Protein AF-A0A811TK74-F1 (afdb_monomer_lite)

Secondary structure (DSSP, 8-state):
-----HHHHHHHHHHHHHHHHHH-SS-SHHHHHHHHHHHHHHHHHHHHHHHH-TTTHHHHHHHHHHHHHHTT-HHHHHHHHHHHHHTT--STHHHHHHHHHHHIIIIII---HHHHHHS-SSSHHHHHHHHHHHHHHHHHHHHHHHHHHHH-TT----HHHHHHHHHHHHHHHHHHHHHHHTTTSS---S--PPP-TTS--HHHHHHHHHHHHHHHHT-

Structure (mmCIF, N/CA/C/O backbone):
data_AF-A0A811TK74-F1
#
_entry.id   AF-A0A811TK74-F1
#
loop_
_atom_site.group_PDB
_atom_site.id
_atom_site.type_symbol
_atom_site.label_atom_id
_atom_site.label_alt_id
_atom_site.label_comp_id
_atom_site.label_asym_id
_atom_site.label_entity_id
_atom_site.label_seq_id
_atom_site.pdbx_PDB_ins_code
_atom_site.Cartn_x
_atom_site.Cartn_y
_atom_site.Cartn_z
_atom_site.occupancy
_atom_site.B_iso_or_equiv
_atom_site.auth_seq_id
_atom_site.auth_comp_id
_atom_site.auth_asym_id
_atom_site.auth_atom_id
_atom_site.pdbx_PDB_model_num
ATOM 1 N N . MET A 1 1 ? -27.395 16.271 17.157 1.00 34.94 1 MET A N 1
ATOM 2 C CA . MET A 1 1 ? -26.954 14.862 17.173 1.00 34.94 1 MET A CA 1
ATOM 3 C C . MET A 1 1 ? -25.447 14.889 17.161 1.00 34.94 1 MET A C 1
ATOM 5 O O . MET A 1 1 ? -24.881 15.380 16.193 1.00 34.94 1 MET A O 1
ATOM 9 N N . ASP A 1 2 ? -24.842 14.518 18.283 1.00 41.75 2 ASP A N 1
ATOM 10 C CA . ASP A 1 2 ? -23.402 14.603 18.497 1.00 41.75 2 ASP A CA 1
ATOM 11 C C . ASP A 1 2 ? -22.678 13.774 17.426 1.00 41.75 2 ASP A C 1
ATOM 13 O O . ASP A 1 2 ? -22.954 12.585 17.247 1.00 41.75 2 ASP A O 1
ATOM 17 N N . VAL A 1 3 ? -21.854 14.429 16.611 1.00 54.16 3 VAL A N 1
ATOM 18 C CA . VAL A 1 3 ? -21.117 13.769 15.532 1.00 54.16 3 VAL A CA 1
ATOM 19 C C . VAL A 1 3 ? -20.033 12.956 16.224 1.00 54.16 3 VAL A C 1
ATOM 21 O O . VAL A 1 3 ? -19.016 13.519 16.611 1.00 54.16 3 VAL A O 1
ATOM 24 N N . GLY A 1 4 ? -20.297 11.662 16.441 1.00 68.56 4 GLY A N 1
ATOM 25 C CA . GLY A 1 4 ? -19.472 10.781 17.271 1.00 68.56 4 GLY A CA 1
ATOM 26 C C . GLY A 1 4 ? -17.974 11.029 17.093 1.00 68.56 4 GLY A C 1
ATOM 27 O O . GLY A 1 4 ? -17.469 11.021 15.967 1.00 68.56 4 GLY A O 1
ATOM 28 N N . ASN A 1 5 ? -17.288 11.292 18.208 1.00 81.50 5 ASN A N 1
ATOM 29 C CA . ASN A 1 5 ? -15.872 11.639 18.231 1.00 81.50 5 ASN A CA 1
ATOM 30 C C . ASN A 1 5 ? -15.055 10.579 17.454 1.00 81.50 5 ASN A C 1
ATOM 32 O O . ASN A 1 5 ? -15.039 9.413 17.864 1.00 81.50 5 ASN A O 1
ATOM 36 N N . PRO A 1 6 ? -14.365 10.950 16.354 1.00 83.94 6 PRO A N 1
ATOM 37 C CA . PRO A 1 6 ? -13.598 10.009 15.537 1.00 83.94 6 PRO A CA 1
ATOM 38 C C . PRO A 1 6 ? -12.549 9.215 16.323 1.00 83.94 6 PRO A C 1
ATOM 40 O O . PRO A 1 6 ? -12.232 8.096 15.935 1.00 83.94 6 PRO A O 1
ATOM 43 N N . LEU A 1 7 ? -12.032 9.773 17.421 1.00 86.19 7 LEU A N 1
ATOM 44 C CA . LEU A 1 7 ? -11.055 9.119 18.288 1.00 86.19 7 LEU A CA 1
ATOM 45 C C . LEU A 1 7 ? -11.682 7.998 19.127 1.00 86.19 7 LEU A C 1
ATOM 47 O O . LEU A 1 7 ? -11.113 6.916 19.221 1.00 86.19 7 LEU A O 1
ATOM 51 N N . LEU A 1 8 ? -12.891 8.214 19.659 1.00 86.31 8 LEU A N 1
ATOM 52 C CA . LEU A 1 8 ? -13.632 7.176 20.387 1.00 86.31 8 LEU A CA 1
ATOM 53 C C . LEU A 1 8 ? -13.972 5.995 19.472 1.00 86.31 8 LEU A C 1
ATOM 55 O O . LEU A 1 8 ? -13.807 4.841 19.853 1.00 86.31 8 LEU A O 1
ATOM 59 N N . LEU A 1 9 ? -14.387 6.278 18.235 1.00 87.19 9 LEU A N 1
ATOM 60 C CA . LEU A 1 9 ? -14.657 5.235 17.241 1.00 87.19 9 LEU A CA 1
ATOM 61 C C . LEU A 1 9 ? -13.387 4.481 16.815 1.00 87.19 9 LEU A C 1
ATOM 63 O O . LEU A 1 9 ? -13.460 3.320 16.416 1.00 87.19 9 LEU A O 1
ATOM 67 N N . LEU A 1 10 ? -12.223 5.129 16.889 1.00 89.12 10 LEU A N 1
ATOM 68 C CA . LEU A 1 10 ? -10.939 4.496 16.604 1.00 89.12 10 LEU A CA 1
ATOM 69 C C . LEU A 1 10 ? -10.533 3.522 17.720 1.00 89.12 10 LEU A C 1
ATOM 71 O O . LEU A 1 10 ? -10.090 2.414 17.421 1.00 89.12 10 LEU A O 1
ATOM 75 N N . TRP A 1 11 ? -10.754 3.899 18.983 1.00 91.62 11 TRP A N 1
ATOM 76 C CA . TRP A 1 11 ? -10.607 2.999 20.131 1.00 91.62 11 TRP A CA 1
ATOM 77 C C . TRP A 1 11 ? -11.579 1.820 20.084 1.00 91.62 11 TRP A C 1
ATOM 79 O O . TRP A 1 11 ? -11.180 0.697 20.374 1.00 91.62 11 TRP A O 1
ATOM 89 N N . ASP A 1 12 ? -12.825 2.039 19.659 1.00 90.88 12 ASP A N 1
ATOM 90 C CA . ASP A 1 12 ? -13.790 0.951 19.464 1.00 90.88 12 ASP A CA 1
ATOM 91 C C . ASP A 1 12 ? -13.320 -0.035 18.377 1.00 90.88 12 ASP A C 1
ATOM 93 O O . ASP A 1 12 ? -13.335 -1.255 18.562 1.00 90.88 12 ASP A O 1
ATOM 97 N N . ALA A 1 13 ? -12.794 0.474 17.257 1.00 90.69 13 ALA A N 1
ATOM 98 C CA . ALA A 1 13 ? -12.175 -0.369 16.234 1.00 90.69 13 ALA A CA 1
ATOM 99 C C . ALA A 1 13 ? -10.960 -1.149 16.779 1.00 90.69 13 ALA A C 1
ATOM 101 O O . ALA A 1 13 ? -10.794 -2.325 16.450 1.00 90.69 13 ALA A O 1
ATOM 102 N N . TYR A 1 14 ? -10.144 -0.528 17.639 1.00 92.50 14 TYR A N 1
ATOM 103 C CA . TYR A 1 14 ? -9.030 -1.196 18.314 1.00 92.50 14 TYR A CA 1
ATOM 104 C C . TYR A 1 14 ? -9.493 -2.302 19.269 1.00 92.50 14 TYR A C 1
ATOM 106 O O . TYR A 1 14 ? -8.956 -3.406 19.226 1.00 92.50 14 TYR A O 1
ATOM 114 N N . ALA A 1 15 ? -10.514 -2.055 20.089 1.00 90.69 15 ALA A N 1
ATOM 115 C CA . ALA A 1 15 ? -11.030 -3.047 21.030 1.00 90.69 15 ALA A CA 1
ATOM 116 C C . ALA A 1 15 ? -11.570 -4.286 20.296 1.00 90.69 15 ALA A C 1
ATOM 118 O O . ALA A 1 15 ? -11.280 -5.425 20.676 1.00 90.69 15 ALA A O 1
ATOM 119 N N . ASN A 1 16 ? -12.287 -4.067 19.189 1.00 89.38 16 ASN A N 1
ATOM 120 C CA . ASN A 1 16 ? -12.750 -5.139 18.310 1.00 89.38 16 ASN A CA 1
ATOM 121 C C . ASN A 1 16 ? -11.578 -5.904 17.681 1.00 89.38 16 ASN A C 1
ATOM 123 O O . ASN A 1 16 ? -11.609 -7.135 17.615 1.00 89.38 16 ASN A O 1
ATOM 127 N N . TYR A 1 17 ? -10.517 -5.203 17.277 1.00 90.00 17 TYR A N 1
ATOM 128 C CA . TYR A 1 17 ? -9.306 -5.841 16.773 1.00 90.00 17 TYR A CA 1
ATOM 129 C C . TYR A 1 17 ? -8.614 -6.715 17.822 1.00 90.00 17 TYR A C 1
ATOM 131 O O . TYR A 1 17 ? -8.318 -7.879 17.551 1.00 90.00 17 TYR A O 1
ATOM 139 N N . LEU A 1 18 ? -8.423 -6.187 19.030 1.00 89.31 18 LEU A N 1
ATOM 140 C CA . LEU A 1 18 ? -7.832 -6.910 20.148 1.00 89.31 18 LEU A CA 1
ATOM 141 C C . LEU A 1 18 ? -8.636 -8.182 20.446 1.00 89.31 18 LEU A C 1
ATOM 143 O O . LEU A 1 18 ? -8.089 -9.283 20.456 1.00 89.31 18 LEU A O 1
ATOM 147 N N . LYS A 1 19 ? -9.961 -8.055 20.582 1.00 88.56 19 LYS A N 1
ATOM 148 C CA . LYS A 1 19 ? -10.861 -9.200 20.764 1.00 88.56 19 LYS A CA 1
ATOM 149 C C . LYS A 1 19 ? -10.686 -10.235 19.652 1.00 88.56 19 LYS A C 1
ATOM 151 O O . LYS A 1 19 ? -10.615 -11.426 19.945 1.00 88.56 19 LYS A O 1
ATOM 156 N N . THR A 1 20 ? -10.601 -9.799 18.398 1.00 86.56 20 THR A N 1
ATOM 157 C CA . THR A 1 20 ? -10.448 -10.679 17.229 1.00 86.56 20 THR A CA 1
ATOM 158 C C . THR A 1 20 ? -9.138 -11.467 17.276 1.00 86.56 20 THR A C 1
ATOM 160 O O . THR A 1 20 ? -9.157 -12.681 17.095 1.00 86.56 20 THR A O 1
ATOM 163 N N . GLU A 1 21 ? -8.011 -10.814 17.572 1.00 83.94 21 GLU A N 1
ATOM 164 C CA . GLU A 1 21 ? -6.695 -11.471 17.633 1.00 83.94 21 GLU A CA 1
ATOM 165 C C . GLU A 1 21 ? -6.578 -12.460 18.808 1.00 83.94 21 GLU A C 1
ATOM 167 O O . GLU A 1 21 ? -5.956 -13.508 18.656 1.00 83.94 21 GLU A O 1
ATOM 172 N N . PHE A 1 22 ? -7.208 -12.184 19.957 1.00 80.19 22 PHE A N 1
ATOM 173 C CA . PHE A 1 22 ? -7.147 -13.072 21.130 1.00 80.19 22 PHE A CA 1
ATOM 174 C C . PHE A 1 22 ? -8.187 -14.204 21.125 1.00 80.19 22 PHE A C 1
ATOM 176 O O . PHE A 1 22 ? -7.935 -15.266 21.690 1.00 80.19 22 PHE A O 1
ATOM 183 N N . SER A 1 23 ? -9.361 -14.001 20.516 1.00 70.25 23 SER A N 1
ATOM 184 C CA . SER A 1 23 ? -10.456 -14.989 20.546 1.00 70.25 23 SER A CA 1
ATOM 185 C C . SER A 1 23 ? -10.406 -16.017 19.416 1.00 70.25 23 SER A C 1
ATOM 187 O O . SER A 1 23 ? -10.993 -17.093 19.537 1.00 70.25 23 SER A O 1
ATOM 189 N N . LEU A 1 24 ? -9.714 -15.716 18.315 1.00 63.44 24 LEU A N 1
ATOM 190 C CA . LEU A 1 24 ? -9.705 -16.550 17.117 1.00 63.44 24 LEU A CA 1
ATOM 191 C C . LEU A 1 24 ? -8.301 -17.094 16.872 1.00 63.44 24 LEU A C 1
ATOM 193 O O . LEU A 1 24 ? -7.568 -16.641 16.000 1.00 63.44 24 LEU A O 1
ATOM 197 N N . GLY A 1 25 ? -7.950 -18.139 17.624 1.00 55.91 25 GLY A N 1
ATOM 198 C CA . GLY A 1 25 ? -6.702 -18.888 17.437 1.00 55.91 25 GLY A CA 1
ATOM 199 C C . GLY A 1 25 ? -6.568 -19.574 16.066 1.00 55.91 25 GLY A C 1
ATOM 200 O O . GLY A 1 25 ? -5.496 -20.078 15.743 1.00 55.91 25 GLY A O 1
ATOM 201 N N . SER A 1 26 ? -7.620 -19.577 15.233 1.00 56.22 26 SER A N 1
ATOM 202 C CA . SER A 1 26 ? -7.561 -20.059 13.849 1.00 56.22 26 SER A CA 1
ATOM 203 C C . SER A 1 26 ? -7.974 -18.960 12.867 1.00 56.22 26 SER A C 1
ATOM 205 O O . SER A 1 26 ? -9.039 -18.353 12.992 1.00 56.22 26 SER A O 1
ATOM 207 N N . LYS A 1 27 ? -7.125 -18.716 11.860 1.00 66.75 27 LYS A N 1
ATOM 208 C CA . LYS A 1 27 ? -7.338 -17.769 10.749 1.00 66.75 27 LYS A CA 1
ATOM 209 C C . LYS A 1 27 ? -8.385 -18.292 9.743 1.00 66.75 27 LYS A C 1
ATOM 211 O O . LYS A 1 27 ? -8.113 -18.352 8.546 1.00 66.75 27 LYS A O 1
ATOM 216 N N . GLY A 1 28 ? -9.538 -18.738 10.241 1.00 74.00 28 GLY A N 1
ATOM 217 C CA . GLY A 1 28 ? -10.660 -19.254 9.452 1.00 74.00 28 GLY A CA 1
ATOM 218 C C . GLY A 1 28 ? -11.630 -18.161 8.990 1.00 74.00 28 GLY A C 1
ATOM 219 O O . GLY A 1 28 ? -11.354 -16.969 9.126 1.00 74.00 28 GLY A O 1
ATOM 220 N N . GLU A 1 29 ? -12.791 -18.565 8.473 1.00 80.25 29 GLU A N 1
ATOM 221 C CA . GLU A 1 29 ? -13.828 -17.656 7.945 1.00 80.25 29 GLU A CA 1
ATOM 222 C C . GLU A 1 29 ? -14.304 -16.631 8.981 1.00 80.25 29 GLU A C 1
ATOM 224 O O . GLU A 1 29 ? -14.364 -15.439 8.690 1.00 80.25 29 GLU A O 1
ATOM 229 N N . LYS A 1 30 ? -14.502 -17.061 10.231 1.00 81.75 30 LYS A N 1
ATOM 230 C CA . LYS A 1 30 ? -14.917 -16.183 11.335 1.00 81.75 30 LYS A CA 1
ATOM 231 C C . LYS A 1 30 ? -13.928 -15.039 11.608 1.00 81.75 30 LYS A C 1
ATOM 233 O O . LYS A 1 30 ? -14.340 -13.936 11.943 1.00 81.75 30 LYS A O 1
ATOM 238 N N . TYR A 1 31 ? -12.625 -15.265 11.419 1.00 83.50 31 TYR A N 1
ATOM 239 C CA . TYR A 1 31 ? -11.619 -14.198 11.525 1.00 83.50 31 TYR A CA 1
ATOM 240 C C . TYR A 1 31 ? -11.753 -13.182 10.389 1.00 83.50 31 TYR A C 1
ATOM 242 O O . TYR A 1 31 ? -11.607 -11.983 10.612 1.00 83.50 31 TYR A O 1
ATOM 250 N N . GLN A 1 32 ? -12.064 -13.641 9.176 1.00 84.50 32 GLN A N 1
ATOM 251 C CA . GLN A 1 32 ? -12.270 -12.745 8.038 1.00 84.50 32 GLN A CA 1
ATOM 252 C C . GLN A 1 32 ? -13.522 -11.880 8.216 1.00 84.50 32 GLN A C 1
ATOM 254 O O . GLN A 1 32 ? -13.477 -10.688 7.922 1.00 84.50 32 GLN A O 1
ATOM 259 N N . GLU A 1 33 ? -14.611 -12.437 8.748 1.00 87.81 33 GLU A N 1
ATOM 260 C CA . GLU A 1 33 ? -15.831 -11.677 9.051 1.00 87.81 33 GLU A CA 1
ATOM 261 C C . GLU A 1 33 ? -15.578 -10.545 10.056 1.00 87.81 33 GLU A C 1
ATOM 263 O O . GLU A 1 33 ? -16.000 -9.406 9.832 1.00 87.81 33 GLU A O 1
ATOM 268 N N . GLU A 1 34 ? -14.831 -10.831 11.123 1.00 89.00 34 GLU A N 1
ATOM 269 C CA . GLU A 1 34 ? -14.462 -9.834 12.132 1.00 89.00 34 GLU A CA 1
ATOM 270 C C . GLU A 1 34 ? -13.514 -8.766 11.558 1.00 89.00 34 GLU A C 1
ATOM 272 O O . GLU A 1 34 ? -13.723 -7.569 11.769 1.00 89.00 34 GLU A O 1
ATOM 277 N N . VAL A 1 35 ? -12.530 -9.155 10.735 1.00 89.00 35 VAL A N 1
ATOM 278 C CA . VAL A 1 35 ? -11.672 -8.201 10.005 1.00 89.00 35 VAL A CA 1
ATOM 279 C C . VAL A 1 35 ? -12.507 -7.273 9.118 1.00 89.00 35 VAL A C 1
ATOM 281 O O . VAL A 1 35 ? -12.288 -6.061 9.120 1.00 89.00 35 VAL A O 1
ATOM 284 N N . ILE A 1 36 ? -13.497 -7.802 8.396 1.00 91.56 36 ILE A N 1
ATOM 285 C CA . ILE A 1 36 ? -14.403 -6.996 7.567 1.00 91.56 36 ILE A CA 1
ATOM 286 C C . ILE A 1 36 ? -15.241 -6.045 8.437 1.00 91.56 36 ILE A C 1
ATOM 288 O O . ILE A 1 36 ? -15.468 -4.895 8.050 1.00 91.56 36 ILE A O 1
ATOM 292 N N . SER A 1 37 ? -15.687 -6.486 9.615 1.00 92.25 37 SER A N 1
ATOM 293 C CA . SER A 1 37 ? -16.389 -5.630 10.579 1.00 92.25 37 SER A CA 1
ATOM 294 C C . SER A 1 37 ? -15.523 -4.440 11.012 1.00 92.25 37 SER A C 1
ATOM 296 O O . SER A 1 37 ? -15.960 -3.288 10.924 1.00 92.25 37 SER A O 1
ATOM 298 N N . ILE A 1 38 ? -14.258 -4.696 11.363 1.00 92.75 38 ILE A N 1
ATOM 299 C CA . ILE A 1 38 ? -13.285 -3.658 11.734 1.00 92.75 38 ILE A CA 1
ATOM 300 C C . ILE A 1 38 ? -13.050 -2.684 10.573 1.00 92.75 38 ILE A C 1
ATOM 302 O O . ILE A 1 38 ? -13.072 -1.468 10.782 1.00 92.75 38 ILE A O 1
ATOM 306 N N . ILE A 1 39 ? -12.897 -3.188 9.340 1.00 94.69 39 ILE A N 1
ATOM 307 C CA . ILE A 1 39 ? -12.769 -2.355 8.133 1.00 94.69 39 ILE A CA 1
ATOM 308 C C . ILE A 1 39 ? -13.962 -1.401 8.019 1.00 94.69 39 ILE A C 1
ATOM 310 O O . ILE A 1 39 ? -13.764 -0.192 7.905 1.00 94.69 39 ILE A O 1
ATOM 314 N N . ARG A 1 40 ? -15.199 -1.906 8.120 1.00 93.81 40 ARG A N 1
ATOM 315 C CA . ARG A 1 40 ? -16.410 -1.069 8.029 1.00 93.81 40 ARG A CA 1
ATOM 316 C C . ARG A 1 40 ? -16.446 0.016 9.104 1.00 93.81 40 ARG A C 1
ATOM 318 O O . ARG A 1 40 ? -16.873 1.137 8.818 1.00 93.81 40 ARG A O 1
ATOM 325 N N . SER A 1 41 ? -16.014 -0.291 10.326 1.00 92.94 41 SER A N 1
ATOM 326 C CA . SER A 1 41 ? -15.908 0.702 11.400 1.00 92.94 41 SER A CA 1
ATOM 327 C C . SER A 1 41 ? -14.877 1.777 11.062 1.00 92.94 41 SER A C 1
ATOM 329 O O . SER A 1 41 ? -15.209 2.962 11.086 1.00 92.94 41 SER A O 1
ATOM 331 N N . LEU A 1 42 ? -13.673 1.394 10.629 1.00 94.00 42 LEU A N 1
ATOM 332 C CA . LEU A 1 42 ? -12.631 2.340 10.217 1.00 94.00 42 LEU A CA 1
ATOM 333 C C . LEU A 1 42 ? -13.047 3.205 9.014 1.00 94.00 42 LEU A C 1
ATOM 335 O O . LEU A 1 42 ? -12.732 4.392 8.971 1.00 94.00 42 LEU A O 1
ATOM 339 N N . GLU A 1 43 ? -13.812 2.671 8.060 1.00 94.19 43 GLU A N 1
ATOM 340 C CA . GLU A 1 43 ? -14.348 3.457 6.942 1.00 94.19 43 GLU A CA 1
ATOM 341 C C . GLU A 1 43 ? -15.344 4.533 7.385 1.00 94.19 43 GLU A C 1
ATOM 343 O O . GLU A 1 43 ? -15.383 5.627 6.808 1.00 94.19 43 GLU A O 1
ATOM 348 N N . LYS A 1 44 ? -16.148 4.252 8.419 1.00 91.12 44 LYS A N 1
ATOM 349 C CA . LYS A 1 44 ? -17.001 5.272 9.044 1.00 91.12 44 LYS A CA 1
ATOM 350 C C . LYS A 1 44 ? -16.138 6.370 9.669 1.00 91.12 44 LYS A C 1
ATOM 352 O O . LYS A 1 44 ? -16.439 7.548 9.470 1.00 91.12 44 LYS A O 1
ATOM 357 N N . VAL A 1 45 ? -15.038 6.006 10.337 1.00 90.81 45 VAL A N 1
ATOM 358 C CA . VAL A 1 45 ? -14.087 6.981 10.897 1.00 90.81 45 VAL A CA 1
ATOM 359 C C . VAL A 1 45 ? -13.426 7.817 9.795 1.00 90.81 45 VAL A C 1
ATOM 361 O O . VAL A 1 45 ? -13.364 9.037 9.937 1.00 90.81 45 VAL A O 1
ATOM 364 N N . ASP A 1 46 ? -13.013 7.233 8.659 1.00 91.88 46 ASP A N 1
ATOM 365 C CA . ASP A 1 46 ? -12.452 8.003 7.529 1.00 91.88 46 ASP A CA 1
ATOM 366 C C . ASP A 1 46 ? -13.467 9.038 7.024 1.00 91.88 46 ASP A C 1
ATOM 368 O O . ASP A 1 46 ? -13.136 10.219 6.891 1.00 91.88 46 ASP A O 1
ATOM 372 N N . LYS A 1 47 ? -14.730 8.635 6.827 1.00 90.19 47 LYS A N 1
ATOM 373 C CA . LYS A 1 47 ? -15.811 9.540 6.398 1.00 90.19 47 LYS A CA 1
ATOM 374 C C . LYS A 1 47 ? -16.017 10.712 7.362 1.00 90.19 47 LYS A C 1
ATOM 376 O O . LYS A 1 47 ? -16.214 11.838 6.904 1.00 90.19 47 LYS A O 1
ATOM 381 N N . LEU A 1 48 ? -15.953 10.473 8.672 1.00 87.12 48 LEU A N 1
ATOM 382 C CA . LEU A 1 48 ? -16.064 11.529 9.685 1.00 87.12 48 LEU A CA 1
ATOM 383 C C . LEU A 1 48 ? -14.814 12.417 9.722 1.00 87.12 48 LEU A C 1
ATOM 385 O O . LEU A 1 48 ? -14.917 13.646 9.747 1.00 87.12 48 LEU A O 1
ATOM 389 N N . SER A 1 49 ? -13.629 11.813 9.640 1.00 84.56 49 SER A N 1
ATOM 390 C CA . SER A 1 49 ? -12.347 12.523 9.655 1.00 84.56 49 SER A CA 1
ATOM 391 C C . SER A 1 49 ? -12.180 13.463 8.454 1.00 84.56 49 SER A C 1
ATOM 393 O O . SER A 1 49 ? -11.628 14.554 8.608 1.00 84.56 49 SER A O 1
ATOM 395 N N . LYS A 1 50 ? -12.741 13.111 7.284 1.00 83.19 50 LYS A N 1
ATOM 396 C CA . LYS A 1 50 ? -12.815 13.990 6.102 1.00 83.19 50 LYS A CA 1
ATOM 397 C C . LYS A 1 50 ? -13.548 15.299 6.386 1.00 83.19 50 LYS A C 1
ATOM 399 O O . LYS A 1 50 ? -13.181 16.321 5.813 1.00 83.19 50 LYS A O 1
ATOM 404 N N . LYS A 1 51 ? -14.565 15.270 7.252 1.00 76.44 51 LYS A N 1
ATOM 405 C CA . LYS A 1 51 ? -15.380 16.443 7.587 1.00 76.44 51 LYS A CA 1
ATOM 406 C C . LYS A 1 51 ? -14.789 17.263 8.736 1.00 76.44 51 LYS A C 1
ATOM 408 O O . LYS A 1 51 ? -14.810 18.487 8.659 1.00 76.44 51 LYS A O 1
ATOM 413 N N . HIS A 1 52 ? -14.250 16.611 9.772 1.00 63.41 52 HIS A N 1
ATOM 414 C CA . HIS A 1 52 ? -13.964 17.285 11.050 1.00 63.41 52 HIS A CA 1
ATOM 415 C C . HIS A 1 52 ? -12.595 16.964 11.687 1.00 63.41 52 HIS A C 1
ATOM 417 O O . HIS A 1 52 ? -12.263 17.545 12.713 1.00 63.41 52 HIS A O 1
ATOM 423 N N . GLY A 1 53 ? -11.763 16.087 11.103 1.00 64.44 53 GLY A N 1
ATOM 424 C CA . GLY A 1 53 ? -10.577 15.535 11.782 1.00 64.44 53 GLY A CA 1
ATOM 425 C C . GLY A 1 53 ? -9.358 15.326 10.881 1.00 64.44 53 GLY A C 1
ATOM 426 O O . GLY A 1 53 ? -8.899 14.195 10.719 1.00 64.44 53 GLY A O 1
ATOM 427 N N . LYS A 1 54 ? -8.798 16.411 10.320 1.00 68.50 54 LYS A N 1
ATOM 428 C CA . LYS A 1 54 ? -7.646 16.349 9.389 1.00 68.50 54 LYS A CA 1
ATOM 429 C C . LYS A 1 54 ? -6.412 15.628 9.962 1.00 68.50 54 LYS A C 1
ATOM 431 O O . LYS A 1 54 ? -5.664 15.047 9.184 1.00 68.50 54 LYS A O 1
ATOM 436 N N . GLY A 1 55 ? -6.205 15.654 11.283 1.00 80.25 55 GLY A N 1
ATOM 437 C CA . GLY A 1 55 ? -5.058 15.018 11.948 1.00 80.25 55 GLY A CA 1
ATOM 438 C C . GLY A 1 55 ? -5.194 13.507 12.161 1.00 80.25 55 GLY A C 1
ATOM 439 O O . GLY A 1 55 ? -4.194 12.801 12.109 1.00 80.25 55 GLY A O 1
ATOM 440 N N . ILE A 1 56 ? -6.420 13.005 12.339 1.00 86.50 56 ILE A N 1
ATOM 441 C CA . ILE A 1 56 ? -6.711 11.580 12.598 1.00 86.50 56 ILE A CA 1
ATOM 442 C C . ILE A 1 56 ? -6.705 10.770 11.298 1.00 86.50 56 ILE A C 1
ATOM 444 O O . ILE A 1 56 ? -6.316 9.604 11.267 1.00 86.50 56 ILE A O 1
ATOM 448 N N . ARG A 1 57 ? -7.112 11.400 10.193 1.00 90.19 57 ARG A N 1
ATOM 449 C CA . ARG A 1 57 ? -7.301 10.736 8.902 1.00 90.19 57 ARG A CA 1
ATOM 450 C C . ARG A 1 57 ? -6.096 9.913 8.400 1.00 90.19 57 ARG A C 1
ATOM 452 O O . ARG A 1 57 ? -6.333 8.804 7.927 1.00 90.19 57 ARG A O 1
ATOM 459 N N . PRO A 1 58 ? -4.834 10.378 8.491 1.00 91.31 58 PRO A N 1
ATOM 460 C CA . PRO A 1 58 ? -3.677 9.582 8.077 1.00 91.31 58 PRO A CA 1
ATOM 461 C C . PRO A 1 58 ? -3.576 8.237 8.811 1.00 91.31 58 PRO A C 1
ATOM 463 O O . PRO A 1 58 ? -3.346 7.215 8.174 1.00 91.31 58 PRO A O 1
ATOM 466 N N . TYR A 1 59 ? -3.848 8.208 10.118 1.00 90.81 59 TYR A N 1
ATOM 467 C CA . TYR A 1 59 ? -3.847 6.977 10.917 1.00 90.81 59 TYR A CA 1
ATOM 468 C C . TYR A 1 59 ? -4.940 6.015 10.496 1.00 90.81 59 TYR A C 1
ATOM 470 O O . TYR A 1 59 ? -4.686 4.832 10.296 1.00 90.81 59 TYR A O 1
ATOM 478 N N . VAL A 1 60 ? -6.149 6.535 10.291 1.00 92.69 60 VAL A N 1
ATOM 479 C CA . VAL A 1 60 ? -7.278 5.724 9.831 1.00 92.69 60 VAL A CA 1
ATOM 480 C C . VAL A 1 60 ? -6.970 5.097 8.472 1.00 92.69 60 VAL A C 1
ATOM 482 O O . VAL A 1 60 ? -7.223 3.913 8.273 1.00 92.69 60 VAL A O 1
ATOM 485 N N . LEU A 1 61 ? -6.387 5.864 7.545 1.00 94.12 61 LEU A N 1
ATOM 486 C CA . LEU A 1 61 ? -5.990 5.361 6.228 1.00 94.12 61 LEU A CA 1
ATOM 487 C C . LEU A 1 61 ? -4.872 4.319 6.313 1.00 94.12 61 LEU A C 1
ATOM 489 O O . LEU A 1 61 ? -4.926 3.323 5.592 1.00 94.12 61 LEU A O 1
ATOM 493 N N . TYR A 1 62 ? -3.892 4.515 7.197 1.00 93.31 62 TYR A N 1
ATOM 494 C CA . TYR A 1 62 ? -2.853 3.523 7.455 1.00 93.31 62 TYR A CA 1
ATOM 495 C C . TYR A 1 62 ? -3.452 2.210 7.974 1.00 93.31 62 TYR A C 1
ATOM 497 O O . TYR A 1 62 ? -3.222 1.158 7.376 1.00 93.31 62 TYR A O 1
ATOM 505 N N . PHE A 1 63 ? -4.290 2.269 9.014 1.00 93.00 63 PHE A N 1
ATOM 506 C CA . PHE A 1 63 ? -4.937 1.081 9.573 1.00 93.00 63 PHE A CA 1
ATOM 507 C C . PHE A 1 63 ? -5.850 0.391 8.557 1.00 93.00 63 PHE A C 1
ATOM 509 O O . PHE A 1 63 ? -5.773 -0.827 8.413 1.00 93.00 63 PHE A O 1
ATOM 516 N N . LEU A 1 64 ? -6.645 1.146 7.787 1.00 95.06 64 LEU A N 1
ATOM 517 C CA . LEU A 1 64 ? -7.424 0.598 6.671 1.00 95.06 64 LEU A CA 1
ATOM 518 C C . LEU A 1 64 ? -6.525 -0.134 5.672 1.00 95.06 64 LEU A C 1
ATOM 520 O O . LEU A 1 64 ? -6.840 -1.253 5.284 1.00 95.06 64 LEU A O 1
ATOM 524 N N . GLY A 1 65 ? -5.392 0.461 5.292 1.00 93.75 65 GLY A N 1
ATOM 525 C CA . GLY A 1 65 ? -4.404 -0.173 4.422 1.00 93.75 65 GLY A CA 1
ATOM 526 C C . GLY A 1 65 ? -3.922 -1.524 4.958 1.00 93.75 65 GLY A C 1
ATOM 527 O O . GLY A 1 65 ? -3.880 -2.511 4.222 1.00 93.75 65 GLY A O 1
ATOM 528 N N . CYS A 1 66 ? -3.625 -1.595 6.256 1.00 92.00 66 CYS A N 1
ATOM 529 C CA . CYS A 1 66 ? -3.212 -2.829 6.919 1.00 92.00 66 CYS A CA 1
ATOM 530 C C . CYS A 1 66 ? -4.324 -3.885 6.987 1.00 92.00 66 CYS A C 1
ATOM 532 O O . CYS A 1 66 ? -4.060 -5.060 6.728 1.00 92.00 66 CYS A O 1
ATOM 534 N N . PHE A 1 67 ? -5.558 -3.503 7.326 1.00 92.12 67 PHE A N 1
ATOM 535 C CA . PHE A 1 67 ? -6.673 -4.451 7.402 1.00 92.12 67 PHE A CA 1
ATOM 536 C C . PHE A 1 67 ? -7.111 -4.942 6.024 1.00 92.12 67 PHE A C 1
ATOM 538 O O . PHE A 1 67 ? -7.338 -6.140 5.862 1.00 92.12 67 PHE A O 1
ATOM 545 N N . TYR A 1 68 ? -7.132 -4.073 5.012 1.00 93.62 68 TYR A N 1
ATOM 546 C CA . TYR A 1 68 ? -7.369 -4.496 3.635 1.00 93.62 68 TYR A CA 1
ATOM 547 C C . TYR A 1 68 ? -6.312 -5.505 3.176 1.00 93.62 68 TYR A C 1
ATOM 549 O O . TYR A 1 68 ? -6.656 -6.552 2.628 1.00 93.62 68 TYR A O 1
ATOM 557 N N . PHE A 1 69 ? -5.042 -5.273 3.524 1.00 89.56 69 PHE A N 1
ATOM 558 C CA . PHE A 1 69 ? -3.971 -6.231 3.269 1.00 89.56 69 PHE A CA 1
ATOM 559 C C . PHE A 1 69 ? -4.199 -7.570 3.994 1.00 89.56 69 PHE A C 1
ATOM 561 O O . PHE A 1 69 ? -4.077 -8.625 3.370 1.00 89.56 69 PHE A O 1
ATOM 568 N N . LYS A 1 70 ? -4.595 -7.547 5.278 1.00 86.56 70 LYS A N 1
ATOM 569 C CA . LYS A 1 70 ? -4.960 -8.758 6.045 1.00 86.56 70 LYS A CA 1
ATOM 570 C C . LYS A 1 70 ? -6.142 -9.515 5.418 1.00 86.56 70 LYS A C 1
ATOM 572 O O . LYS A 1 70 ? -6.118 -10.743 5.395 1.00 86.56 70 LYS A O 1
ATOM 577 N N . SER A 1 71 ? -7.126 -8.798 4.871 1.00 88.62 71 SER A N 1
ATOM 578 C CA . SER A 1 71 ? -8.294 -9.364 4.173 1.00 88.62 71 SER A CA 1
ATOM 579 C C . SER A 1 71 ? -8.010 -9.820 2.733 1.00 88.62 71 SER A C 1
ATOM 581 O O . SER A 1 71 ? -8.908 -10.301 2.050 1.00 88.62 71 SER A O 1
ATOM 583 N N . LYS A 1 72 ? -6.760 -9.684 2.262 1.00 87.06 72 LYS A N 1
ATOM 584 C CA . LYS A 1 72 ? -6.312 -9.972 0.887 1.00 87.06 72 LYS A CA 1
ATOM 585 C C . LYS A 1 72 ? -6.919 -9.073 -0.200 1.00 87.06 72 LYS A C 1
ATOM 587 O O . LYS A 1 72 ? -6.703 -9.338 -1.382 1.00 87.06 72 LYS A O 1
ATOM 592 N N . ASP A 1 73 ? -7.579 -7.974 0.157 1.00 90.56 73 ASP A N 1
ATOM 593 C CA . ASP A 1 73 ? -7.928 -6.922 -0.800 1.00 90.56 73 ASP A CA 1
ATOM 594 C C . ASP A 1 73 ? -6.709 -6.022 -1.058 1.00 90.56 73 ASP A C 1
ATOM 596 O O . ASP A 1 73 ? -6.510 -4.952 -0.474 1.00 90.56 73 ASP A O 1
ATOM 600 N N . ILE A 1 74 ? -5.830 -6.514 -1.931 1.00 89.56 74 ILE A N 1
ATOM 601 C CA . ILE A 1 74 ? -4.531 -5.896 -2.209 1.00 89.56 74 ILE A CA 1
ATOM 602 C C . ILE A 1 74 ? -4.679 -4.515 -2.866 1.00 89.56 74 ILE A C 1
ATOM 604 O O . ILE A 1 74 ? -3.852 -3.627 -2.634 1.00 89.56 74 ILE A O 1
ATOM 608 N N . PHE A 1 75 ? -5.717 -4.306 -3.679 1.00 89.69 75 PHE A N 1
ATOM 609 C CA . PHE A 1 75 ? -5.913 -3.042 -4.388 1.00 89.69 75 PHE A CA 1
ATOM 610 C C . PHE A 1 75 ? -6.461 -1.956 -3.465 1.00 89.69 75 PHE A C 1
ATOM 612 O O . PHE A 1 75 ? -5.919 -0.848 -3.479 1.00 89.69 75 PHE A O 1
ATOM 619 N N . ALA A 1 76 ? -7.441 -2.280 -2.614 1.00 93.62 76 ALA A N 1
ATOM 620 C CA . ALA A 1 76 ? -7.916 -1.349 -1.596 1.00 93.62 76 ALA A CA 1
ATOM 621 C C . ALA A 1 76 ? -6.795 -0.997 -0.607 1.00 93.62 76 ALA A C 1
ATOM 623 O O . ALA A 1 76 ? -6.588 0.177 -0.296 1.00 93.62 76 ALA A O 1
ATOM 624 N N . ALA A 1 77 ? -5.996 -1.987 -0.188 1.00 93.38 77 ALA A N 1
ATOM 625 C CA . ALA A 1 77 ? -4.839 -1.758 0.676 1.00 93.38 77 ALA A CA 1
ATOM 626 C C . ALA A 1 77 ? -3.867 -0.744 0.062 1.00 93.38 77 ALA A C 1
ATOM 628 O O . ALA A 1 77 ? -3.490 0.243 0.696 1.00 93.38 77 ALA A O 1
ATOM 629 N N . LYS A 1 78 ? -3.504 -0.960 -1.207 1.00 92.31 78 LYS A N 1
ATOM 630 C CA . LYS A 1 78 ? -2.630 -0.065 -1.962 1.00 92.31 78 LYS A CA 1
ATOM 631 C C . LYS A 1 78 ? -3.196 1.358 -2.019 1.00 92.31 78 LYS A C 1
ATOM 633 O O . LYS A 1 78 ? -2.466 2.307 -1.741 1.00 92.31 78 LYS A O 1
ATOM 638 N N . GLU A 1 79 ? -4.472 1.508 -2.368 1.00 93.81 79 GLU A N 1
ATOM 639 C CA . GLU A 1 79 ? -5.125 2.814 -2.501 1.00 93.81 79 GLU A CA 1
ATOM 640 C C . GLU A 1 79 ? -5.104 3.600 -1.181 1.00 93.81 79 GLU A C 1
ATOM 642 O O . GLU A 1 79 ? -4.712 4.770 -1.158 1.00 93.81 79 GLU A O 1
ATOM 647 N N . LYS A 1 80 ? -5.467 2.956 -0.063 1.00 94.69 80 LYS A N 1
ATOM 648 C CA . LYS A 1 80 ? -5.499 3.612 1.254 1.00 94.69 80 LYS A CA 1
ATOM 649 C C . LYS A 1 80 ? -4.106 4.024 1.729 1.00 94.69 80 LYS A C 1
ATOM 651 O O . LYS A 1 80 ? -3.951 5.122 2.264 1.00 94.69 80 LYS A O 1
ATOM 656 N N . LEU A 1 81 ? -3.085 3.202 1.479 1.00 93.19 81 LEU A N 1
ATOM 657 C CA . LEU A 1 81 ? -1.698 3.528 1.826 1.00 93.19 81 LEU A CA 1
ATOM 658 C C . LEU A 1 81 ? -1.127 4.654 0.953 1.00 93.19 81 LEU A C 1
ATOM 660 O O . LEU A 1 81 ? -0.461 5.548 1.477 1.00 93.19 81 LEU A O 1
ATOM 664 N N . GLU A 1 82 ? -1.416 4.661 -0.354 1.00 91.62 82 GLU A N 1
ATOM 665 C CA . GLU A 1 82 ? -1.060 5.779 -1.241 1.00 91.62 82 GLU A CA 1
ATOM 666 C C . GLU A 1 82 ? -1.689 7.088 -0.747 1.00 91.62 82 GLU A C 1
ATOM 668 O O . GLU A 1 82 ? -1.022 8.127 -0.694 1.00 91.62 82 GLU A O 1
ATOM 673 N N . GLU A 1 83 ? -2.961 7.041 -0.342 1.00 91.75 83 GLU A N 1
ATOM 674 C CA . GLU A 1 83 ? -3.641 8.213 0.192 1.00 91.75 83 GLU A CA 1
ATOM 675 C C . GLU A 1 83 ? -3.051 8.673 1.533 1.00 91.75 83 GLU A C 1
ATOM 677 O O . GLU A 1 83 ? -2.840 9.874 1.710 1.00 91.75 83 GLU A O 1
ATOM 682 N N . CYS A 1 84 ? -2.722 7.745 2.437 1.00 91.38 84 CYS A N 1
ATOM 683 C CA . CYS A 1 84 ? -2.051 8.038 3.705 1.00 91.38 84 CYS A CA 1
ATOM 684 C C . CYS A 1 84 ? -0.742 8.813 3.485 1.00 91.38 84 CYS A C 1
ATOM 686 O O . CYS A 1 84 ? -0.552 9.892 4.045 1.00 91.38 84 CYS A O 1
ATOM 688 N N . ILE A 1 85 ? 0.139 8.307 2.616 1.00 89.75 85 ILE A N 1
ATOM 689 C CA . ILE A 1 85 ? 1.443 8.928 2.329 1.00 89.75 85 ILE A CA 1
ATOM 690 C C . ILE A 1 85 ? 1.264 10.308 1.684 1.00 89.75 85 ILE A C 1
ATOM 692 O O . ILE A 1 85 ? 2.014 11.244 1.971 1.00 89.75 85 ILE A O 1
ATOM 696 N N . ARG A 1 86 ? 0.240 10.478 0.838 1.00 88.38 86 ARG A N 1
ATOM 697 C CA . ARG A 1 86 ? -0.066 11.770 0.206 1.00 88.38 86 ARG A CA 1
ATOM 698 C C . ARG A 1 86 ? -0.439 12.849 1.224 1.00 88.38 86 ARG A C 1
ATOM 700 O O . ARG A 1 86 ? -0.173 14.021 0.962 1.00 88.38 86 ARG A O 1
ATOM 707 N N . LEU A 1 87 ? -1.028 12.479 2.363 1.00 87.00 87 LEU A N 1
ATOM 708 C CA . LEU A 1 87 ? -1.371 13.429 3.424 1.00 87.00 87 LEU A CA 1
ATOM 709 C C . LEU A 1 87 ? -0.145 13.962 4.189 1.00 87.00 87 LEU A C 1
ATOM 711 O O . LEU A 1 87 ? -0.307 14.924 4.936 1.00 87.00 87 LEU A O 1
ATOM 715 N N . LYS A 1 88 ? 1.063 13.411 3.962 1.00 72.81 88 LYS A N 1
ATOM 716 C CA . LYS A 1 88 ? 2.348 13.884 4.519 1.00 72.81 88 LYS A CA 1
ATOM 717 C C . LYS A 1 88 ? 2.286 14.191 6.020 1.00 72.81 88 LYS A C 1
ATOM 719 O O . LYS A 1 88 ? 2.779 15.226 6.478 1.00 72.81 88 LYS A O 1
ATOM 724 N N . SER A 1 89 ? 1.635 13.331 6.794 1.00 69.12 89 SER A N 1
ATOM 725 C CA . SER A 1 89 ? 1.649 13.479 8.242 1.00 69.12 89 SER A CA 1
ATOM 726 C C . SER A 1 89 ? 3.066 13.229 8.751 1.00 69.12 89 SER A C 1
ATOM 728 O O . SER A 1 89 ? 3.651 12.196 8.454 1.00 69.12 89 SER A O 1
ATOM 730 N N . LYS A 1 90 ? 3.622 14.166 9.533 1.00 68.56 90 LYS A N 1
ATOM 731 C CA . LYS A 1 90 ? 4.879 13.976 10.285 1.00 68.56 90 LYS A CA 1
ATOM 732 C C . LYS A 1 90 ? 4.655 12.985 11.439 1.00 68.56 90 LYS A C 1
ATOM 734 O O . LYS A 1 90 ? 4.710 13.354 12.609 1.00 68.56 90 LYS A O 1
ATOM 739 N N . SER A 1 91 ? 4.257 11.769 11.110 1.00 71.44 91 SER A N 1
ATOM 740 C CA . SER A 1 91 ? 3.793 10.745 12.043 1.00 71.44 91 SER A CA 1
ATOM 741 C C . SER A 1 91 ? 4.594 9.473 11.840 1.00 71.44 91 SER A C 1
ATOM 743 O O . SER A 1 91 ? 4.936 9.143 10.701 1.00 71.44 91 SER A O 1
ATOM 745 N N . SER A 1 92 ? 4.804 8.730 12.923 1.00 77.56 92 SER A N 1
ATOM 746 C CA . SER A 1 92 ? 5.485 7.428 12.928 1.00 77.56 92 SER A CA 1
ATOM 747 C C . SER A 1 92 ? 4.969 6.463 11.842 1.00 77.56 92 SER A C 1
ATOM 749 O O . SER A 1 92 ? 5.752 5.777 11.184 1.00 77.56 92 SER A O 1
ATOM 751 N N . ILE A 1 93 ? 3.660 6.496 11.569 1.00 84.25 93 ILE A N 1
ATOM 752 C CA . ILE A 1 93 ? 2.975 5.640 10.590 1.00 84.25 93 ILE A CA 1
ATOM 753 C C . ILE A 1 93 ? 3.401 5.865 9.133 1.00 84.25 93 ILE A C 1
ATOM 755 O O . ILE A 1 93 ? 3.152 5.001 8.296 1.00 84.25 93 ILE A O 1
ATOM 759 N N . GLU A 1 94 ? 4.017 7.003 8.789 1.00 86.31 94 GLU A N 1
ATOM 760 C CA . GLU A 1 94 ? 4.359 7.305 7.394 1.00 86.31 94 GLU A CA 1
ATOM 761 C C . GLU A 1 94 ? 5.404 6.317 6.865 1.00 86.31 94 GLU A C 1
ATOM 763 O O . GLU A 1 94 ? 5.244 5.765 5.775 1.00 86.31 94 GLU A O 1
ATOM 768 N N . THR A 1 95 ? 6.452 6.058 7.648 1.00 86.25 95 THR A N 1
ATOM 769 C CA . THR A 1 95 ? 7.513 5.113 7.281 1.00 86.25 95 THR A CA 1
ATOM 770 C C . THR A 1 95 ? 6.944 3.707 7.107 1.00 86.25 95 THR A C 1
ATOM 772 O O . THR A 1 95 ? 7.168 3.086 6.066 1.00 86.25 95 THR A O 1
ATOM 775 N N . SER A 1 96 ? 6.120 3.253 8.053 1.00 86.88 96 SER A N 1
ATOM 776 C CA . SER A 1 96 ? 5.468 1.940 7.998 1.00 86.88 96 SER A CA 1
ATOM 777 C C . SER A 1 96 ? 4.510 1.816 6.809 1.00 86.88 96 SER A C 1
ATOM 779 O O . SER A 1 96 ? 4.482 0.787 6.133 1.00 86.88 96 SER A O 1
ATOM 781 N N . ALA A 1 97 ? 3.765 2.879 6.484 1.00 89.38 97 ALA A N 1
ATOM 782 C CA . ALA A 1 97 ? 2.894 2.912 5.312 1.00 89.38 97 ALA A CA 1
ATOM 783 C C . ALA A 1 97 ? 3.691 2.777 4.005 1.00 89.38 97 ALA A C 1
ATOM 785 O O . ALA A 1 97 ? 3.276 2.045 3.103 1.00 89.38 97 ALA A O 1
ATOM 786 N N . ARG A 1 98 ? 4.847 3.454 3.901 1.00 88.69 98 ARG A N 1
ATOM 787 C CA . ARG A 1 98 ? 5.739 3.350 2.735 1.00 88.69 98 ARG A CA 1
ATOM 788 C C . ARG A 1 98 ? 6.325 1.947 2.603 1.00 88.69 98 ARG A C 1
ATOM 790 O O . ARG A 1 98 ? 6.343 1.405 1.501 1.00 88.69 98 ARG A O 1
ATOM 797 N N . GLU A 1 99 ? 6.766 1.349 3.703 1.00 87.19 99 GLU A N 1
ATOM 798 C CA . GLU A 1 99 ? 7.313 -0.008 3.694 1.00 87.19 99 GLU A CA 1
ATOM 799 C C . GLU A 1 99 ? 6.260 -1.030 3.239 1.00 87.19 99 GLU A C 1
ATOM 801 O O . GLU A 1 99 ? 6.489 -1.784 2.288 1.00 87.19 99 GLU A O 1
ATOM 806 N N . LEU A 1 100 ? 5.062 -0.995 3.835 1.00 88.31 100 LEU A N 1
ATOM 807 C CA . LEU A 1 100 ? 3.968 -1.897 3.472 1.00 88.31 100 LEU A CA 1
ATOM 808 C C . LEU A 1 100 ? 3.528 -1.713 2.012 1.00 88.31 100 LEU A C 1
ATOM 810 O O . LEU A 1 100 ? 3.358 -2.697 1.291 1.00 88.31 100 LEU A O 1
ATOM 814 N N . LEU A 1 101 ? 3.390 -0.471 1.541 1.00 90.19 101 LEU A N 1
ATOM 815 C CA . LEU A 1 101 ? 3.026 -0.191 0.151 1.00 90.19 101 LEU A CA 1
ATOM 816 C C . LEU A 1 101 ? 4.120 -0.638 -0.835 1.00 90.19 101 LEU A C 1
ATOM 818 O O . LEU A 1 101 ? 3.801 -1.135 -1.917 1.00 90.19 101 LEU A O 1
ATOM 822 N N . GLY A 1 102 ? 5.398 -0.514 -0.464 1.00 85.38 102 GLY A N 1
ATOM 823 C CA . GLY A 1 102 ? 6.526 -1.060 -1.224 1.00 85.38 102 GLY A CA 1
ATOM 824 C C . GLY A 1 102 ? 6.446 -2.575 -1.349 1.00 85.38 102 GLY A C 1
ATOM 825 O O . GLY A 1 102 ? 6.569 -3.110 -2.454 1.00 85.38 102 GLY A O 1
ATOM 826 N N . ASN A 1 103 ? 6.147 -3.253 -0.243 1.00 83.81 103 ASN A N 1
ATOM 827 C CA . ASN A 1 103 ? 5.990 -4.701 -0.223 1.00 83.81 103 ASN A CA 1
ATOM 828 C C . ASN A 1 103 ? 4.787 -5.161 -1.063 1.00 83.81 103 ASN A C 1
ATOM 830 O O . ASN A 1 103 ? 4.913 -6.081 -1.874 1.00 83.81 103 ASN A O 1
ATOM 834 N N . ILE A 1 104 ? 3.642 -4.481 -0.941 1.00 86.69 104 ILE A N 1
ATOM 835 C CA . ILE A 1 104 ? 2.453 -4.741 -1.765 1.00 86.69 104 ILE A CA 1
ATOM 836 C C . ILE A 1 104 ? 2.776 -4.571 -3.253 1.00 86.69 104 ILE A C 1
ATOM 838 O O . ILE A 1 104 ? 2.460 -5.446 -4.060 1.00 86.69 104 ILE A O 1
ATOM 842 N N . TRP A 1 105 ? 3.429 -3.469 -3.626 1.00 85.81 105 TRP A N 1
ATOM 843 C CA . TRP A 1 105 ? 3.740 -3.167 -5.020 1.00 85.81 105 TRP A CA 1
ATOM 844 C C . TRP A 1 105 ? 4.718 -4.168 -5.635 1.00 85.81 105 TRP A C 1
ATOM 846 O O . TRP A 1 105 ? 4.469 -4.665 -6.731 1.00 85.81 105 TRP A O 1
ATOM 856 N N . ASN A 1 106 ? 5.813 -4.481 -4.941 1.00 80.62 106 ASN A N 1
ATOM 857 C CA . ASN A 1 106 ? 6.874 -5.313 -5.502 1.00 80.62 106 ASN A CA 1
ATOM 858 C C . ASN A 1 106 ? 6.542 -6.813 -5.445 1.00 80.62 106 ASN A C 1
ATOM 860 O O . ASN A 1 106 ? 6.842 -7.521 -6.405 1.00 80.62 106 ASN A O 1
ATOM 864 N N . TYR A 1 107 ? 5.883 -7.291 -4.380 1.00 79.56 107 TYR A N 1
ATOM 865 C CA . TYR A 1 107 ? 5.717 -8.731 -4.140 1.00 79.56 107 TYR A CA 1
ATOM 866 C C . TYR A 1 107 ? 4.294 -9.258 -4.322 1.00 79.56 107 TYR A C 1
ATOM 868 O O . TYR A 1 107 ? 4.150 -10.402 -4.750 1.00 79.56 107 TYR A O 1
ATOM 876 N N . GLN A 1 108 ? 3.254 -8.472 -4.015 1.00 81.94 108 GLN A N 1
ATOM 877 C CA . GLN A 1 108 ? 1.862 -8.941 -4.123 1.00 81.94 108 GLN A CA 1
ATOM 878 C C . GLN A 1 108 ? 1.241 -8.605 -5.478 1.00 81.94 108 GLN A C 1
ATOM 880 O O . GLN A 1 108 ? 0.748 -9.490 -6.167 1.00 81.94 108 GLN A O 1
ATOM 885 N N . ILE A 1 109 ? 1.305 -7.338 -5.897 1.00 83.31 109 ILE A N 1
ATOM 886 C CA . ILE A 1 109 ? 0.743 -6.895 -7.183 1.00 83.31 109 ILE A CA 1
ATOM 887 C C . ILE A 1 109 ? 1.588 -7.400 -8.351 1.00 83.31 109 ILE A C 1
ATOM 889 O O . ILE A 1 109 ? 1.041 -7.749 -9.393 1.00 83.31 109 ILE A O 1
ATOM 893 N N . ARG A 1 110 ? 2.919 -7.415 -8.186 1.00 76.88 110 ARG A N 1
ATOM 894 C CA . ARG A 1 110 ? 3.884 -7.863 -9.206 1.00 76.88 110 ARG A CA 1
ATOM 895 C C . ARG A 1 110 ? 3.617 -7.216 -10.577 1.00 76.88 110 ARG A C 1
ATOM 897 O O . ARG A 1 110 ? 3.336 -7.907 -11.557 1.00 76.88 110 ARG A O 1
ATOM 904 N N . PRO A 1 111 ? 3.675 -5.877 -10.677 1.00 80.69 111 PRO A N 1
ATOM 905 C CA . PRO A 1 111 ? 3.347 -5.178 -11.911 1.00 80.69 111 PRO A CA 1
ATOM 906 C C . PRO A 1 111 ? 4.300 -5.596 -13.042 1.00 80.69 111 PRO A C 1
ATOM 908 O O . PRO A 1 111 ? 5.500 -5.743 -12.792 1.00 80.69 111 PRO A O 1
ATOM 911 N N . PRO A 1 112 ? 3.822 -5.696 -14.296 1.00 81.50 112 PRO A N 1
ATOM 912 C CA . PRO A 1 112 ? 4.684 -5.826 -15.470 1.00 81.50 112 PRO A CA 1
ATOM 913 C C . PRO A 1 112 ? 5.803 -4.777 -15.479 1.00 81.50 112 PRO A C 1
ATOM 915 O O . PRO A 1 112 ? 5.610 -3.676 -14.959 1.00 81.50 112 PRO A O 1
ATOM 918 N N . TRP A 1 113 ? 6.939 -5.082 -16.113 1.00 77.00 113 TRP A N 1
ATOM 919 C CA . TRP A 1 113 ? 8.130 -4.215 -16.144 1.00 77.00 113 TRP A CA 1
ATOM 920 C C . TRP A 1 113 ? 7.807 -2.752 -16.501 1.00 77.00 113 TRP A C 1
ATOM 922 O O . TRP A 1 113 ? 8.217 -1.836 -15.793 1.00 77.00 113 TRP A O 1
ATOM 932 N N . TRP A 1 114 ? 6.968 -2.516 -17.513 1.00 80.00 114 TRP A N 1
ATOM 933 C CA . TRP A 1 114 ? 6.561 -1.167 -17.919 1.00 80.00 114 TRP A CA 1
ATOM 934 C C . TRP A 1 114 ? 5.674 -0.468 -16.873 1.00 80.00 114 TRP A C 1
ATOM 936 O O . TRP A 1 114 ? 5.866 0.713 -16.578 1.00 80.00 114 TRP A O 1
ATOM 946 N N . ARG A 1 115 ? 4.726 -1.186 -16.244 1.00 83.44 115 ARG A N 1
ATOM 947 C CA . ARG A 1 115 ? 3.893 -0.633 -15.156 1.00 83.44 115 ARG A CA 1
ATOM 948 C C . ARG A 1 115 ? 4.734 -0.338 -13.925 1.00 83.44 115 ARG A C 1
ATOM 950 O O . ARG A 1 115 ? 4.446 0.634 -13.234 1.00 83.44 115 ARG A O 1
ATOM 957 N N . TRP A 1 116 ? 5.761 -1.141 -13.660 1.00 83.19 116 TRP A N 1
ATOM 958 C CA . TRP A 1 116 ? 6.686 -0.906 -12.558 1.00 83.19 116 TRP A CA 1
ATOM 959 C C . TRP A 1 116 ? 7.409 0.439 -12.706 1.00 83.19 116 TRP A C 1
ATOM 961 O O . TRP A 1 116 ? 7.517 1.176 -11.728 1.00 83.19 116 TRP A O 1
ATOM 971 N N . TRP A 1 117 ? 7.817 0.798 -13.927 1.00 81.00 117 TRP A N 1
ATOM 972 C CA . TRP A 1 117 ? 8.406 2.103 -14.231 1.00 81.00 117 TRP A CA 1
ATOM 973 C C . TRP A 1 117 ? 7.382 3.245 -14.179 1.00 81.00 117 TRP A C 1
ATOM 975 O O . TRP A 1 117 ? 7.593 4.246 -13.494 1.00 81.00 117 TRP A O 1
ATOM 985 N N . LEU A 1 118 ? 6.250 3.100 -14.874 1.00 80.88 118 LEU A N 1
ATOM 986 C CA . LEU A 1 118 ? 5.309 4.207 -15.086 1.00 80.88 118 LEU A CA 1
ATOM 987 C C . LEU A 1 118 ? 4.366 4.467 -13.904 1.00 80.88 118 LEU A C 1
ATOM 989 O O . LEU A 1 118 ? 3.895 5.593 -13.724 1.00 80.88 118 LEU A O 1
ATOM 993 N N . ASN A 1 119 ? 4.063 3.446 -13.106 1.00 77.81 119 ASN A N 1
ATOM 994 C CA . ASN A 1 119 ? 3.015 3.494 -12.086 1.00 77.81 119 ASN A CA 1
ATOM 995 C C . ASN A 1 119 ? 3.520 3.177 -10.677 1.00 77.81 119 ASN A C 1
ATOM 997 O O . ASN A 1 119 ? 2.703 2.909 -9.800 1.00 77.81 119 ASN A O 1
ATOM 1001 N N . SER A 1 120 ? 4.836 3.257 -10.453 1.00 79.38 120 SER A N 1
ATOM 1002 C CA . SER A 1 120 ? 5.428 3.104 -9.124 1.00 79.38 120 SER A CA 1
ATOM 1003 C C . SER A 1 120 ? 4.772 4.062 -8.115 1.00 79.38 120 SER A C 1
ATOM 1005 O O . SER A 1 120 ? 4.734 5.269 -8.382 1.00 79.38 120 SER A O 1
ATOM 1007 N N . PRO A 1 121 ? 4.295 3.564 -6.957 1.00 74.81 121 PRO A N 1
ATOM 1008 C CA . PRO A 1 121 ? 3.755 4.409 -5.891 1.00 74.81 121 PRO A CA 1
ATOM 1009 C C . PRO A 1 121 ? 4.809 5.383 -5.346 1.00 74.81 121 PRO A C 1
ATOM 1011 O O . PRO A 1 121 ? 4.485 6.489 -4.919 1.00 74.81 121 PRO A O 1
ATOM 1014 N N . PHE A 1 122 ? 6.089 5.006 -5.430 1.00 69.69 122 PHE A N 1
ATOM 1015 C CA . PHE A 1 122 ? 7.228 5.818 -5.004 1.00 69.69 122 PHE A CA 1
ATOM 1016 C C . PHE A 1 122 ? 7.944 6.443 -6.197 1.00 69.69 122 PHE A C 1
ATOM 1018 O O . PHE A 1 122 ? 8.185 5.766 -7.201 1.00 69.69 122 PHE A O 1
ATOM 1025 N N . TYR A 1 123 ? 8.317 7.721 -6.067 1.00 65.25 123 TYR A N 1
ATOM 1026 C CA . TYR A 1 123 ? 9.137 8.459 -7.040 1.00 65.25 123 TYR A CA 1
ATOM 1027 C C . TYR A 1 123 ? 8.616 8.377 -8.486 1.00 65.25 123 TYR A C 1
ATOM 1029 O O . TYR A 1 123 ? 9.380 8.210 -9.437 1.00 65.25 123 TYR A O 1
ATOM 1037 N N . ARG A 1 124 ? 7.294 8.530 -8.639 1.00 69.50 124 ARG A N 1
ATOM 1038 C CA . ARG A 1 124 ? 6.544 8.379 -9.897 1.00 69.50 124 ARG A CA 1
ATOM 1039 C C . ARG A 1 124 ? 7.164 9.146 -11.071 1.00 69.50 124 ARG A C 1
ATOM 1041 O O . ARG A 1 124 ? 7.251 8.607 -12.165 1.00 69.50 124 ARG A O 1
ATOM 1048 N N . TRP A 1 125 ? 7.627 10.377 -10.844 1.00 71.00 125 TRP A N 1
ATOM 1049 C CA . TRP A 1 125 ? 8.220 11.216 -11.892 1.00 71.00 125 TRP A CA 1
ATOM 1050 C C . TRP A 1 125 ? 9.632 10.794 -12.292 1.00 71.00 125 TRP A C 1
ATOM 1052 O O . TRP A 1 125 ? 9.887 10.634 -13.478 1.00 71.00 125 TRP A O 1
ATOM 1062 N N . HIS A 1 126 ? 10.522 10.535 -11.334 1.00 77.12 126 HIS A N 1
ATOM 1063 C CA . HIS A 1 126 ? 11.903 10.136 -11.626 1.00 77.12 126 HIS A CA 1
ATOM 1064 C C . HI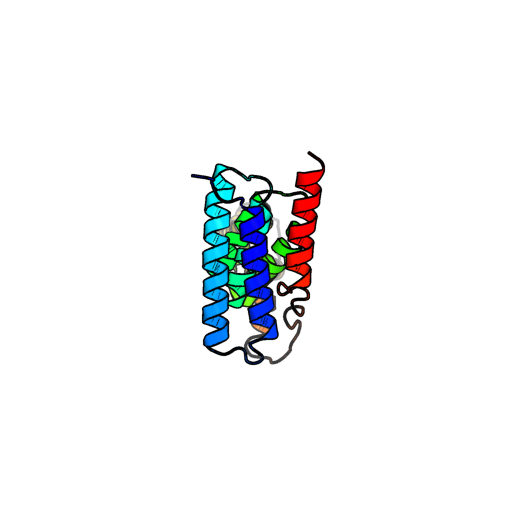S A 1 126 ? 11.956 8.826 -12.420 1.00 77.12 126 HIS A C 1
ATOM 1066 O O . HIS A 1 126 ? 12.655 8.737 -13.426 1.00 77.12 126 HIS A O 1
ATOM 1072 N N . LYS A 1 127 ? 11.144 7.833 -12.029 1.00 80.75 127 LYS A N 1
ATOM 1073 C CA . LYS A 1 127 ? 11.042 6.572 -12.775 1.00 80.75 127 LYS A CA 1
ATOM 1074 C C . LYS A 1 127 ? 10.431 6.762 -14.163 1.00 80.75 127 LYS A C 1
ATOM 1076 O O . LYS A 1 127 ? 10.925 6.177 -15.120 1.00 80.75 127 LYS A O 1
ATOM 1081 N N . ARG A 1 128 ? 9.407 7.611 -14.308 1.00 84.75 128 ARG A N 1
ATOM 1082 C CA . ARG A 1 128 ? 8.837 7.942 -15.627 1.00 84.75 128 ARG A CA 1
ATOM 1083 C C . ARG A 1 128 ? 9.857 8.605 -16.546 1.00 84.75 128 ARG A C 1
ATOM 1085 O O . ARG A 1 128 ? 9.969 8.196 -17.693 1.00 84.75 128 ARG A O 1
ATOM 1092 N N . ILE A 1 129 ? 10.602 9.588 -16.043 1.00 86.38 129 ILE A N 1
ATOM 1093 C CA . ILE A 1 129 ? 11.637 10.286 -16.812 1.00 86.38 129 ILE A CA 1
ATOM 1094 C C . ILE A 1 129 ? 12.727 9.297 -17.228 1.00 86.38 129 ILE A C 1
ATOM 1096 O O . ILE A 1 129 ? 13.052 9.234 -18.407 1.00 86.38 129 ILE A O 1
ATOM 1100 N N . GLY A 1 130 ? 13.217 8.464 -16.304 1.00 87.06 130 GLY A N 1
ATOM 1101 C CA . GLY A 1 130 ? 14.202 7.426 -16.620 1.00 87.06 130 GLY A CA 1
ATOM 1102 C C . GLY A 1 130 ? 13.715 6.452 -17.697 1.00 87.06 130 GLY A C 1
ATOM 1103 O O . GLY A 1 130 ? 14.438 6.182 -18.649 1.00 87.06 130 GLY A O 1
ATOM 1104 N N . PHE A 1 131 ? 12.465 5.989 -17.601 1.00 88.81 131 PHE A N 1
ATOM 1105 C CA . PHE A 1 131 ? 11.850 5.124 -18.611 1.00 88.81 131 PHE A CA 1
ATOM 1106 C C . PHE A 1 131 ? 11.753 5.796 -19.985 1.00 88.81 131 PHE A C 1
ATOM 1108 O O . PHE A 1 131 ? 12.098 5.181 -20.991 1.00 88.81 131 PHE A O 1
ATOM 1115 N N . ILE A 1 132 ? 11.310 7.057 -20.029 1.00 89.81 132 ILE A N 1
ATOM 1116 C CA . ILE A 1 132 ? 11.199 7.828 -21.273 1.00 89.81 132 ILE A CA 1
ATOM 1117 C C . ILE A 1 132 ? 12.582 8.032 -21.892 1.00 89.81 132 ILE A C 1
ATOM 1119 O O . ILE A 1 132 ? 12.747 7.769 -23.077 1.00 89.81 132 ILE A O 1
ATOM 1123 N N . ILE A 1 133 ? 13.578 8.441 -21.099 1.00 91.50 133 ILE A N 1
ATOM 1124 C CA . ILE A 1 133 ? 14.952 8.646 -21.572 1.00 91.50 133 ILE A CA 1
ATOM 1125 C C . ILE A 1 133 ? 15.521 7.340 -22.127 1.00 91.50 133 ILE A C 1
ATOM 1127 O O . ILE A 1 133 ? 15.964 7.328 -23.267 1.00 91.50 133 ILE A O 1
ATOM 1131 N N . LEU A 1 134 ? 15.446 6.232 -21.379 1.00 90.81 134 LEU A N 1
ATOM 1132 C CA . LEU A 1 134 ? 15.938 4.927 -21.839 1.00 90.81 134 LEU A CA 1
ATOM 1133 C C . LEU A 1 134 ? 15.247 4.480 -23.131 1.00 90.81 134 LEU A C 1
ATOM 1135 O O . LEU A 1 134 ? 15.914 4.056 -24.073 1.00 90.81 134 LEU A O 1
ATOM 1139 N N . SER A 1 135 ? 13.919 4.608 -23.196 1.00 89.75 135 SER A N 1
ATOM 1140 C CA . SER A 1 135 ? 13.148 4.245 -24.385 1.00 89.75 135 SER A CA 1
ATOM 1141 C C . SER A 1 135 ? 13.521 5.109 -25.592 1.00 89.75 135 SER A C 1
ATOM 1143 O O . SER A 1 135 ? 13.665 4.578 -26.691 1.00 89.75 135 SER A O 1
ATOM 1145 N N . LEU A 1 136 ? 13.693 6.421 -25.402 1.00 92.56 136 LEU A N 1
ATOM 1146 C CA . LEU A 1 136 ? 14.115 7.337 -26.460 1.00 92.56 136 LEU A CA 1
ATOM 1147 C C . LEU A 1 136 ? 15.552 7.065 -26.899 1.00 92.56 136 LEU A C 1
ATOM 1149 O O . LEU A 1 136 ? 15.815 7.098 -28.093 1.00 92.56 136 LEU A O 1
ATOM 1153 N N . SER A 1 137 ? 16.467 6.750 -25.979 1.00 90.81 137 SER A N 1
ATOM 1154 C CA . SER A 1 137 ? 17.848 6.389 -26.313 1.00 90.81 137 SER A CA 1
ATOM 1155 C C . SER A 1 137 ? 17.913 5.117 -27.154 1.00 90.81 137 SER A C 1
ATOM 1157 O O . SER A 1 137 ? 18.597 5.104 -28.172 1.00 90.81 137 SER A O 1
ATOM 1159 N N . ILE A 1 138 ? 17.165 4.071 -26.782 1.00 91.25 138 ILE A N 1
ATOM 1160 C CA . ILE A 1 138 ? 17.078 2.832 -27.573 1.00 91.25 138 ILE A CA 1
ATOM 1161 C C . ILE A 1 138 ? 16.510 3.133 -28.963 1.00 91.25 138 ILE A C 1
ATOM 1163 O O . ILE A 1 138 ? 17.070 2.702 -29.968 1.00 91.25 138 ILE A O 1
ATOM 1167 N N . PHE A 1 139 ? 15.423 3.904 -29.026 1.00 90.94 139 PHE A N 1
ATOM 1168 C CA . PHE A 1 139 ? 14.776 4.250 -30.287 1.00 90.94 139 PHE A CA 1
ATOM 1169 C C . PHE A 1 139 ? 15.672 5.105 -31.191 1.00 90.94 139 PHE A C 1
ATOM 1171 O O . PHE A 1 139 ? 15.787 4.827 -32.380 1.00 90.94 139 PHE A O 1
ATOM 1178 N N . ALA A 1 140 ? 16.353 6.103 -30.625 1.00 90.56 140 ALA A N 1
ATOM 1179 C CA . ALA A 1 140 ? 17.296 6.952 -31.340 1.00 90.56 140 ALA A CA 1
ATOM 1180 C C . ALA A 1 140 ? 18.467 6.136 -31.887 1.00 90.56 140 ALA A C 1
ATOM 1182 O O . ALA A 1 140 ? 18.809 6.301 -33.052 1.00 90.56 140 ALA A O 1
ATOM 1183 N N . LEU A 1 141 ? 19.040 5.225 -31.091 1.00 87.69 141 LEU A N 1
ATOM 1184 C CA . LEU A 1 141 ? 20.085 4.324 -31.572 1.00 87.69 141 LEU A CA 1
ATOM 1185 C C . LEU A 1 141 ? 19.567 3.512 -32.766 1.00 87.69 141 LEU A C 1
ATOM 1187 O O . LEU A 1 141 ? 20.141 3.620 -33.848 1.00 87.69 141 LEU A O 1
ATOM 1191 N N . LEU A 1 142 ? 18.450 2.794 -32.609 1.00 87.88 142 LEU A N 1
ATOM 1192 C CA . LEU A 1 142 ? 17.881 1.942 -33.660 1.00 87.88 142 LEU A CA 1
ATOM 1193 C C . LEU A 1 142 ? 17.540 2.705 -34.950 1.00 87.88 142 LEU A C 1
ATOM 1195 O O . LEU A 1 142 ? 17.810 2.203 -36.039 1.00 87.88 142 LEU A O 1
ATOM 1199 N N . LEU A 1 143 ? 16.963 3.906 -34.846 1.00 86.69 143 LEU A N 1
ATOM 1200 C CA . LEU A 1 143 ? 16.573 4.704 -36.011 1.00 86.69 143 LEU A CA 1
ATOM 1201 C C . LEU A 1 143 ? 17.738 5.420 -36.684 1.00 86.69 143 LEU A C 1
ATOM 1203 O O . LEU A 1 143 ? 17.728 5.575 -37.902 1.00 86.69 143 LEU A O 1
ATOM 1207 N N . LEU A 1 144 ? 18.709 5.903 -35.911 1.00 81.25 144 LEU A N 1
ATOM 1208 C CA . LEU A 1 144 ? 19.850 6.631 -36.461 1.00 81.25 144 LEU A CA 1
ATOM 1209 C C . LEU A 1 144 ? 20.878 5.676 -37.068 1.00 81.25 144 LEU A C 1
ATOM 1211 O O . LEU A 1 144 ? 21.641 6.104 -37.926 1.00 81.25 144 LEU A O 1
ATOM 1215 N N . HIS A 1 145 ? 20.856 4.389 -36.700 1.00 73.38 145 HIS A N 1
ATOM 1216 C CA . HIS A 1 145 ? 21.748 3.346 -37.214 1.00 73.38 145 HIS A CA 1
ATOM 1217 C C . HIS A 1 145 ? 22.041 3.425 -38.726 1.00 73.38 145 HIS A C 1
ATOM 1219 O O . HIS A 1 145 ? 23.219 3.437 -39.086 1.00 73.38 145 HIS A O 1
ATOM 1225 N N . PRO A 1 146 ? 21.043 3.531 -39.628 1.00 75.62 146 PRO A N 1
ATOM 1226 C CA . PRO A 1 146 ? 21.289 3.564 -41.072 1.00 75.62 146 PRO A CA 1
ATOM 1227 C C . PRO A 1 146 ? 21.925 4.877 -41.557 1.00 75.62 146 PRO A C 1
ATOM 1229 O O . PRO A 1 146 ? 22.496 4.920 -42.642 1.00 75.62 146 PRO A O 1
ATOM 1232 N N . PHE A 1 147 ? 21.822 5.953 -40.773 1.00 75.75 147 PHE A N 1
ATOM 1233 C CA . PHE A 1 147 ? 22.305 7.289 -41.131 1.00 75.75 147 PHE A CA 1
ATOM 1234 C C . PHE A 1 147 ? 23.714 7.573 -40.609 1.00 75.75 147 PHE A C 1
ATOM 1236 O O . PHE A 1 147 ? 24.404 8.425 -41.168 1.00 75.75 147 PHE A O 1
ATOM 1243 N N . ILE A 1 148 ? 24.175 6.861 -39.573 1.00 69.12 148 ILE A N 1
ATOM 1244 C CA . ILE A 1 148 ? 25.472 7.146 -38.945 1.00 69.12 148 ILE A CA 1
ATOM 1245 C C . ILE A 1 148 ? 26.633 6.939 -39.932 1.00 69.12 148 ILE A C 1
ATOM 1247 O O . ILE A 1 148 ? 27.529 7.780 -39.991 1.00 69.12 148 ILE A O 1
ATOM 1251 N N . SER A 1 149 ? 26.593 5.887 -40.757 1.00 67.25 149 SER A N 1
ATOM 1252 C CA . SER A 1 149 ? 27.611 5.649 -41.793 1.00 67.25 149 SER A CA 1
ATOM 1253 C C . SER A 1 149 ? 27.633 6.733 -42.876 1.00 67.25 149 SER A C 1
ATOM 1255 O O . SER A 1 149 ? 28.667 6.946 -43.501 1.00 67.25 149 SER A O 1
ATOM 1257 N N . GLY A 1 150 ? 26.507 7.422 -43.100 1.00 72.31 150 GLY A N 1
ATOM 1258 C CA . GLY A 1 150 ? 26.397 8.523 -44.059 1.00 72.31 150 GLY A CA 1
ATOM 1259 C C . GLY A 1 150 ? 26.814 9.882 -43.488 1.00 72.31 150 GLY A C 1
ATOM 1260 O O . GLY A 1 150 ? 27.435 10.674 -44.190 1.00 72.31 150 GLY A O 1
ATOM 1261 N N . TRP A 1 151 ? 26.497 10.164 -42.221 1.00 74.38 151 TRP A N 1
ATOM 1262 C CA . TRP A 1 151 ? 26.832 11.438 -41.566 1.00 74.38 151 TRP A CA 1
ATOM 1263 C C . TRP A 1 151 ? 28.260 11.497 -41.033 1.00 74.38 151 TRP A C 1
ATOM 1265 O O . TRP A 1 151 ? 28.834 12.582 -40.953 1.00 74.38 151 TRP A O 1
ATOM 1275 N N . PHE A 1 152 ? 28.851 10.348 -40.703 1.00 67.38 152 PHE A N 1
ATOM 1276 C CA . PHE A 1 152 ? 30.205 10.273 -40.168 1.00 67.38 152 PHE A CA 1
ATOM 1277 C C . PHE A 1 152 ? 31.051 9.218 -40.900 1.00 67.38 152 PHE A C 1
ATOM 1279 O O . PHE A 1 152 ? 31.396 8.188 -40.320 1.00 67.38 152 PHE A O 1
ATOM 1286 N N . PRO A 1 153 ? 31.455 9.487 -42.156 1.00 64.56 153 PRO A N 1
ATOM 1287 C CA . PRO A 1 153 ? 32.241 8.557 -42.971 1.00 64.56 153 PRO A CA 1
ATOM 1288 C C . PRO A 1 153 ? 33.565 8.059 -42.351 1.00 64.56 153 PRO A C 1
ATOM 1290 O O . PRO A 1 153 ? 33.918 6.907 -42.597 1.00 64.56 153 PRO A O 1
ATOM 1293 N N . PRO A 1 154 ? 34.323 8.850 -41.555 1.00 66.88 154 PRO A N 1
ATOM 1294 C CA . PRO A 1 154 ? 35.586 8.373 -40.986 1.00 66.88 154 PRO A CA 1
ATOM 1295 C C . PRO A 1 154 ? 35.423 7.569 -39.683 1.00 66.88 154 PRO A C 1
ATOM 1297 O O . PRO A 1 154 ? 36.406 7.037 -39.170 1.00 66.88 154 PRO A O 1
ATOM 1300 N N . LEU A 1 155 ? 34.215 7.480 -39.113 1.00 65.94 155 LEU A N 1
ATOM 1301 C CA . LEU A 1 155 ? 33.971 6.777 -37.852 1.00 65.94 155 LEU A CA 1
ATOM 1302 C C . LEU A 1 155 ? 33.841 5.266 -38.103 1.00 65.94 155 LEU A C 1
ATOM 1304 O O . LEU A 1 155 ? 32.799 4.771 -38.529 1.00 65.94 155 LEU A O 1
ATOM 1308 N N . GLN A 1 156 ? 34.902 4.513 -37.803 1.00 70.19 156 GLN A N 1
ATOM 1309 C CA . GLN A 1 156 ? 34.854 3.049 -37.763 1.00 70.19 156 GLN A CA 1
ATOM 1310 C C . GLN A 1 156 ? 34.060 2.590 -36.536 1.00 70.19 156 GLN A C 1
ATOM 1312 O O . GLN A 1 156 ? 34.596 2.424 -35.440 1.00 70.19 156 GLN A O 1
ATOM 1317 N N . ILE A 1 157 ? 32.753 2.416 -36.705 1.00 72.50 157 ILE A N 1
ATOM 1318 C CA . ILE A 1 157 ? 31.879 1.954 -35.628 1.00 72.50 157 ILE A CA 1
ATOM 1319 C C . ILE A 1 157 ? 32.065 0.457 -35.439 1.00 72.50 157 ILE A C 1
ATOM 1321 O O . ILE A 1 157 ? 31.869 -0.341 -36.354 1.00 72.50 157 ILE A O 1
ATOM 1325 N N . ASN A 1 158 ? 32.408 0.069 -34.216 1.00 84.94 158 ASN A N 1
ATOM 1326 C CA . ASN A 1 158 ? 32.440 -1.330 -33.834 1.00 84.94 158 ASN A CA 1
ATOM 1327 C C . ASN A 1 158 ? 31.002 -1.831 -33.628 1.00 84.94 158 ASN A C 1
ATOM 1329 O O . ASN A 1 158 ? 30.368 -1.558 -32.605 1.00 84.94 158 ASN A O 1
ATOM 1333 N N . TRP A 1 159 ? 30.498 -2.575 -34.611 1.00 81.69 159 TRP A N 1
ATOM 1334 C CA . TRP A 1 159 ? 29.150 -3.144 -34.604 1.00 81.69 159 TRP A CA 1
ATOM 1335 C C . TRP A 1 159 ? 28.867 -4.014 -33.380 1.00 81.69 159 TRP A C 1
ATOM 1337 O O . TRP A 1 159 ? 27.769 -3.954 -32.828 1.00 81.69 159 TRP A O 1
ATOM 1347 N N . SER A 1 160 ? 29.862 -4.767 -32.905 1.00 86.69 160 SER A N 1
ATOM 1348 C CA . SER A 1 160 ? 29.722 -5.607 -31.714 1.00 86.69 160 SER A CA 1
ATOM 1349 C C . SER A 1 160 ? 29.482 -4.765 -30.462 1.00 86.69 160 SER A C 1
ATOM 1351 O O . SER A 1 160 ? 28.580 -5.070 -29.685 1.00 86.69 160 SER A O 1
ATOM 1353 N N . LEU A 1 161 ? 30.234 -3.672 -30.286 1.00 85.81 161 LEU A N 1
ATOM 1354 C CA . LEU A 1 161 ? 30.032 -2.740 -29.167 1.00 85.81 161 LEU A CA 1
ATOM 1355 C C . LEU A 1 161 ? 28.677 -2.035 -29.250 1.00 85.81 161 LEU A C 1
ATOM 1357 O O . LEU A 1 161 ? 28.017 -1.835 -28.233 1.00 85.81 161 LEU A O 1
ATOM 1361 N N . TYR A 1 162 ? 28.246 -1.685 -30.458 1.00 86.50 162 TYR A N 1
ATOM 1362 C CA . TYR A 1 162 ? 26.968 -1.029 -30.684 1.00 86.50 162 TYR A CA 1
ATOM 1363 C C . TYR A 1 162 ? 25.776 -1.941 -30.338 1.00 86.50 162 TYR A C 1
ATOM 1365 O O . TYR A 1 162 ? 24.886 -1.547 -29.581 1.00 86.50 162 TYR A O 1
ATOM 1373 N N . VAL A 1 163 ? 25.780 -3.185 -30.832 1.00 88.69 163 VAL A N 1
ATOM 1374 C CA . VAL A 1 163 ? 24.751 -4.184 -30.500 1.00 88.69 163 VAL A CA 1
ATOM 1375 C C . VAL A 1 163 ? 24.767 -4.493 -29.004 1.00 88.69 163 VAL A C 1
ATOM 1377 O O . VAL A 1 163 ? 23.706 -4.548 -28.381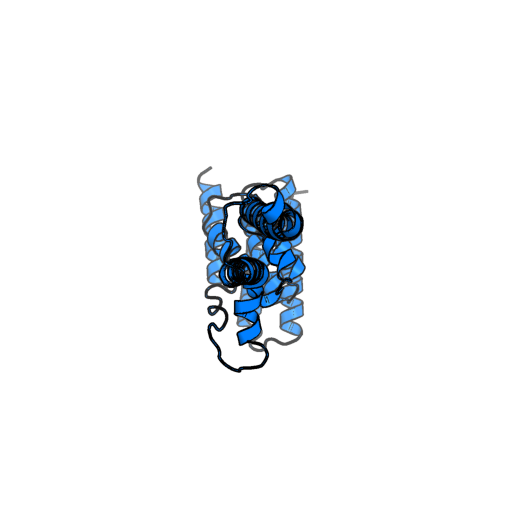 1.00 88.69 163 VAL A O 1
ATOM 1380 N N . PHE A 1 164 ? 25.956 -4.626 -28.408 1.00 90.31 164 PHE A N 1
ATOM 1381 C CA . PHE A 1 164 ? 26.108 -4.820 -26.968 1.00 90.31 164 PHE A CA 1
ATOM 1382 C C . PHE A 1 164 ? 25.489 -3.669 -26.162 1.00 90.31 164 PHE A C 1
ATOM 1384 O O . PHE A 1 164 ? 24.771 -3.921 -25.197 1.00 90.31 164 PHE A O 1
ATOM 1391 N N . LEU A 1 165 ? 25.697 -2.415 -26.575 1.00 90.00 165 LEU A N 1
ATOM 1392 C CA . LEU A 1 165 ? 25.107 -1.246 -25.919 1.00 90.00 165 LEU A CA 1
ATOM 1393 C C . LEU A 1 165 ? 23.573 -1.263 -25.982 1.00 90.00 165 LEU A C 1
ATOM 1395 O O . LEU A 1 165 ? 22.922 -1.030 -24.964 1.00 90.00 165 LEU A O 1
ATOM 1399 N N . ILE A 1 166 ? 22.982 -1.567 -27.142 1.00 90.56 166 ILE A N 1
ATOM 1400 C CA . ILE A 1 166 ? 21.520 -1.692 -27.262 1.00 90.56 166 ILE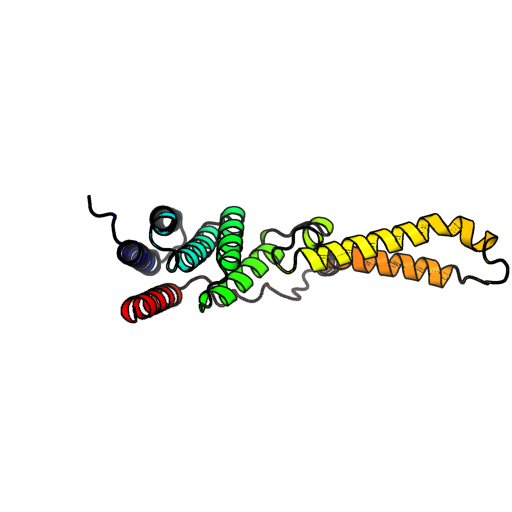 A CA 1
ATOM 1401 C C . ILE A 1 166 ? 21.009 -2.814 -26.360 1.00 90.56 166 ILE A C 1
ATOM 1403 O O . ILE A 1 166 ? 20.052 -2.607 -25.614 1.00 90.56 166 ILE A O 1
ATOM 1407 N N . ALA A 1 167 ? 21.657 -3.981 -26.392 1.00 90.81 167 ALA A N 1
ATOM 1408 C CA . ALA A 1 167 ? 21.288 -5.111 -25.549 1.00 90.81 167 ALA A CA 1
ATOM 1409 C C . ALA A 1 167 ? 21.370 -4.752 -24.056 1.00 90.81 167 ALA A C 1
ATOM 1411 O O . ALA A 1 167 ? 20.455 -5.081 -23.303 1.00 90.81 167 ALA A O 1
ATOM 1412 N N . LEU A 1 168 ? 22.401 -4.010 -23.638 1.00 90.44 168 LEU A N 1
ATOM 1413 C CA . LEU A 1 168 ? 22.555 -3.511 -22.272 1.00 90.44 168 LEU A CA 1
ATOM 1414 C C . LEU A 1 168 ? 21.420 -2.551 -21.883 1.00 90.44 168 LEU A C 1
ATOM 1416 O O . LEU A 1 168 ? 20.840 -2.692 -20.810 1.00 90.44 168 LEU A O 1
ATOM 1420 N N . LEU A 1 169 ? 21.059 -1.600 -22.750 1.00 90.94 169 LEU A N 1
ATOM 1421 C CA . LEU A 1 169 ? 19.962 -0.659 -22.490 1.00 90.94 169 LEU A CA 1
ATOM 1422 C C . LEU A 1 169 ? 18.607 -1.367 -22.397 1.00 90.94 169 LEU A C 1
ATOM 1424 O O . LEU A 1 169 ? 17.810 -1.069 -21.507 1.00 90.94 169 LEU A O 1
ATOM 1428 N N . VAL A 1 170 ? 18.359 -2.335 -23.281 1.00 88.81 170 VAL A N 1
ATOM 1429 C CA . VAL A 1 170 ? 17.166 -3.187 -23.235 1.00 88.81 170 VAL A CA 1
ATOM 1430 C C . VAL A 1 170 ? 17.157 -4.020 -21.952 1.00 88.81 170 VAL A C 1
ATOM 1432 O O . VAL A 1 170 ? 16.128 -4.089 -21.280 1.00 88.81 170 VAL A O 1
ATOM 1435 N N . ALA A 1 171 ? 18.299 -4.584 -21.553 1.00 87.75 171 ALA A N 1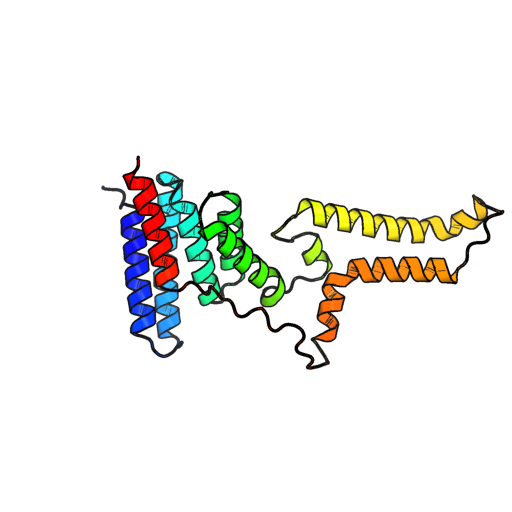
ATOM 1436 C CA . ALA A 1 171 ? 18.432 -5.312 -20.297 1.00 87.75 171 ALA A CA 1
ATOM 1437 C C . ALA A 1 171 ? 18.152 -4.412 -19.085 1.00 87.75 171 ALA A C 1
ATOM 1439 O O . ALA A 1 171 ? 17.452 -4.842 -18.180 1.00 87.75 171 ALA A O 1
ATOM 1440 N N . ILE A 1 172 ? 18.597 -3.150 -19.079 1.00 86.12 172 ILE A N 1
ATOM 1441 C CA . ILE A 1 172 ? 18.272 -2.171 -18.026 1.00 86.12 172 ILE A CA 1
ATOM 1442 C C . ILE A 1 172 ? 16.772 -1.839 -18.019 1.00 86.12 172 ILE A C 1
ATOM 1444 O O . ILE A 1 172 ? 16.152 -1.765 -16.957 1.00 86.12 172 ILE A O 1
ATOM 1448 N N . LEU A 1 173 ? 16.156 -1.675 -19.191 1.00 85.00 173 LEU A N 1
ATOM 1449 C CA . LEU A 1 173 ? 14.728 -1.374 -19.307 1.00 85.00 173 LEU A CA 1
ATOM 1450 C C . LEU A 1 173 ? 13.862 -2.524 -18.765 1.00 85.00 173 LEU A C 1
ATOM 1452 O O . LEU A 1 173 ? 12.879 -2.296 -18.050 1.00 85.00 173 LEU A O 1
ATOM 1456 N N . ILE A 1 174 ? 14.270 -3.757 -19.073 1.00 80.44 174 ILE A N 1
ATOM 1457 C CA . ILE A 1 174 ? 13.648 -5.002 -18.614 1.00 80.44 174 ILE A CA 1
ATOM 1458 C C . ILE A 1 174 ? 14.186 -5.411 -17.232 1.00 80.44 174 ILE A C 1
ATOM 1460 O O . ILE A 1 174 ? 13.622 -6.306 -16.621 1.00 80.44 174 ILE A O 1
ATOM 1464 N N . SER A 1 175 ? 15.193 -4.734 -16.672 1.00 66.38 175 SER A N 1
ATOM 1465 C CA . SER A 1 175 ? 15.866 -5.089 -15.409 1.00 66.38 175 SER A CA 1
ATOM 1466 C C . SER A 1 175 ? 14.929 -5.320 -14.220 1.00 66.38 175 SER A C 1
ATOM 1468 O O . SER A 1 175 ? 15.123 -6.310 -13.513 1.00 66.38 175 SER A O 1
ATOM 1470 N N . PRO A 1 176 ? 13.820 -4.566 -14.048 1.00 65.06 176 PRO A N 1
ATOM 1471 C CA . PRO A 1 176 ? 12.846 -4.895 -13.009 1.00 65.06 176 PRO A CA 1
ATOM 1472 C C . PRO A 1 176 ? 12.256 -6.302 -13.159 1.00 65.06 176 PRO A C 1
ATOM 1474 O O . PRO A 1 176 ? 11.753 -6.850 -12.194 1.00 65.06 176 PRO A O 1
ATOM 1477 N N . ASN A 1 177 ? 12.262 -6.860 -14.368 1.00 53.59 177 ASN A N 1
ATOM 1478 C CA . ASN A 1 177 ? 11.847 -8.212 -14.727 1.00 53.59 177 ASN A CA 1
ATOM 1479 C C . ASN A 1 177 ? 12.998 -9.235 -14.636 1.00 53.59 177 ASN A C 1
ATOM 1481 O O . ASN A 1 177 ? 12.712 -10.411 -14.461 1.00 53.59 177 ASN A O 1
ATOM 1485 N N . ILE A 1 178 ? 14.272 -8.836 -14.749 1.00 49.03 178 ILE A N 1
ATOM 1486 C CA . ILE A 1 178 ? 15.429 -9.759 -14.723 1.00 49.03 178 ILE A CA 1
ATOM 1487 C C . ILE A 1 178 ? 15.688 -10.277 -13.305 1.00 49.03 178 ILE A C 1
ATOM 1489 O O . ILE A 1 178 ? 15.857 -11.482 -13.136 1.00 49.03 178 ILE A O 1
ATOM 1493 N N . GLU A 1 179 ? 15.551 -9.426 -12.279 1.00 46.19 179 GLU A N 1
ATOM 1494 C CA . GLU A 1 179 ? 15.433 -9.880 -10.877 1.00 46.19 179 GLU A CA 1
A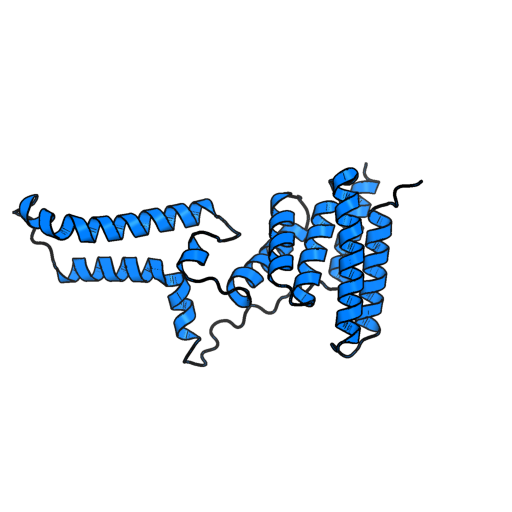TOM 1495 C C . GLU A 1 179 ? 14.289 -10.897 -10.683 1.00 46.19 179 GLU A C 1
ATOM 1497 O O . GLU A 1 179 ? 14.272 -11.643 -9.710 1.00 46.19 179 GLU A O 1
ATOM 1502 N N . ARG A 1 180 ? 13.320 -10.949 -11.609 1.00 49.19 180 ARG A N 1
ATOM 1503 C CA . ARG A 1 180 ? 12.100 -11.763 -11.503 1.00 49.19 180 ARG A CA 1
ATOM 1504 C C . ARG A 1 180 ? 12.100 -13.022 -12.372 1.00 49.19 180 ARG A C 1
ATOM 1506 O O . ARG A 1 180 ? 11.277 -13.899 -12.123 1.00 49.19 180 ARG A O 1
ATOM 1513 N N . ILE A 1 181 ? 12.986 -13.142 -13.365 1.00 41.78 181 ILE A N 1
ATOM 1514 C CA . ILE A 1 181 ? 13.123 -14.358 -14.192 1.00 41.78 181 ILE A CA 1
ATOM 1515 C C . ILE A 1 181 ? 13.907 -15.439 -13.431 1.00 41.78 181 ILE A C 1
ATOM 1517 O O . ILE A 1 181 ? 13.567 -16.613 -13.533 1.00 41.78 181 ILE A O 1
ATOM 1521 N N . GLY A 1 182 ? 14.847 -15.053 -12.560 1.00 40.53 182 GLY A N 1
ATOM 1522 C CA . GLY A 1 182 ? 15.561 -15.975 -11.664 1.00 40.53 182 GLY A CA 1
ATOM 1523 C C . GLY A 1 182 ? 14.708 -16.634 -10.568 1.00 40.53 182 GLY A C 1
ATOM 1524 O O . GLY A 1 182 ? 15.244 -17.419 -9.799 1.00 40.53 182 GLY A O 1
ATOM 1525 N N . ALA A 1 183 ? 13.406 -16.331 -10.493 1.00 42.47 183 ALA A N 1
ATOM 1526 C CA . ALA A 1 183 ? 12.484 -16.841 -9.473 1.00 42.47 183 ALA A CA 1
ATOM 1527 C C . ALA A 1 183 ? 11.319 -17.683 -10.035 1.00 42.47 183 ALA A C 1
ATOM 1529 O O . ALA A 1 183 ? 10.451 -18.096 -9.267 1.00 42.47 183 ALA A O 1
ATOM 1530 N N . ARG A 1 184 ? 11.233 -17.889 -11.361 1.00 44.34 184 ARG A N 1
ATOM 1531 C CA . ARG A 1 184 ? 10.134 -18.664 -11.973 1.00 44.34 184 ARG A CA 1
ATOM 1532 C C . ARG A 1 184 ? 10.464 -20.135 -12.215 1.00 44.34 184 ARG A C 1
ATOM 1534 O O . ARG A 1 184 ? 9.579 -20.947 -11.989 1.00 44.34 184 ARG A O 1
ATOM 1541 N N . ASP A 1 185 ? 11.704 -20.464 -12.580 1.00 46.12 185 ASP A N 1
ATOM 1542 C CA . ASP A 1 185 ? 12.094 -21.841 -12.947 1.00 46.12 185 ASP A CA 1
ATOM 1543 C C . ASP A 1 185 ? 13.343 -22.352 -12.205 1.00 46.12 185 ASP A C 1
ATOM 1545 O O . ASP A 1 185 ? 13.851 -23.435 -12.480 1.00 46.12 185 ASP A O 1
ATOM 1549 N N . ILE A 1 186 ? 13.843 -21.580 -11.240 1.00 40.00 186 ILE A N 1
ATOM 1550 C CA . ILE A 1 186 ? 14.920 -21.983 -10.341 1.00 40.00 186 ILE A CA 1
ATOM 1551 C C . ILE A 1 186 ? 14.459 -21.606 -8.938 1.00 40.00 186 ILE A C 1
ATOM 1553 O O . ILE A 1 186 ? 14.235 -20.434 -8.638 1.00 40.00 186 ILE A O 1
ATOM 1557 N N . GLU A 1 187 ? 14.294 -22.608 -8.082 1.00 34.75 187 GLU A N 1
ATOM 1558 C CA . GLU A 1 187 ? 13.979 -22.473 -6.660 1.00 34.75 187 GLU A CA 1
ATOM 1559 C C . GLU A 1 187 ? 15.213 -21.937 -5.903 1.00 34.75 187 GLU A C 1
ATOM 1561 O O . GLU A 1 187 ? 15.733 -22.547 -4.979 1.00 34.75 187 GLU A O 1
ATOM 1566 N N . VAL A 1 188 ? 15.751 -20.795 -6.337 1.00 36.28 188 VAL A N 1
ATOM 1567 C CA . VAL A 1 188 ? 16.760 -20.038 -5.601 1.00 36.28 188 VAL A CA 1
ATOM 1568 C C . VAL A 1 188 ? 16.025 -18.863 -4.985 1.00 36.28 188 VAL A C 1
ATOM 1570 O O . VAL A 1 188 ? 15.761 -17.838 -5.610 1.00 36.28 188 VAL A O 1
ATOM 1573 N N . SER A 1 189 ? 15.660 -19.056 -3.725 1.00 35.09 189 SER A N 1
ATOM 1574 C CA . SER A 1 189 ? 15.104 -18.064 -2.815 1.00 35.09 189 SER A CA 1
ATOM 1575 C C . SER A 1 189 ? 16.135 -16.970 -2.501 1.00 35.09 189 SER A C 1
ATOM 1577 O O . SER A 1 189 ? 16.576 -16.798 -1.369 1.00 35.09 189 SER A O 1
ATOM 1579 N N . LEU A 1 190 ? 16.518 -16.181 -3.507 1.00 47.00 190 LEU A N 1
ATOM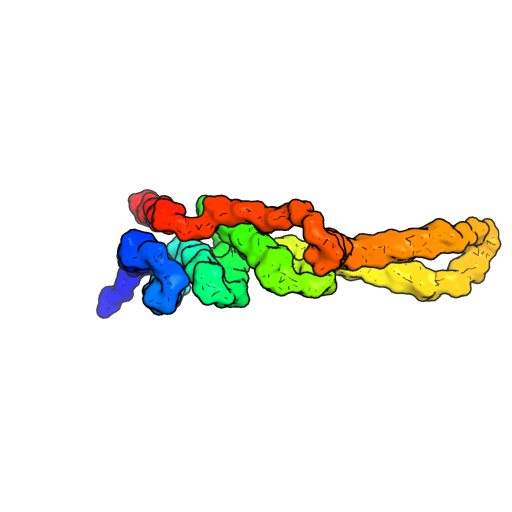 1580 C CA . LEU A 1 190 ? 17.195 -14.907 -3.293 1.00 47.00 190 LEU A CA 1
ATOM 1581 C C . LEU A 1 190 ? 16.123 -13.843 -3.040 1.00 47.00 190 LEU A C 1
ATOM 1583 O O . LEU A 1 190 ? 15.483 -13.327 -3.951 1.00 47.00 190 LEU A O 1
ATOM 1587 N N . HIS A 1 191 ? 15.938 -13.590 -1.743 1.00 37.12 191 HIS A N 1
ATOM 1588 C CA . HIS A 1 191 ? 14.933 -12.749 -1.096 1.00 37.12 191 HIS A CA 1
ATOM 1589 C C . HIS A 1 191 ? 13.511 -13.319 -1.092 1.00 37.12 191 HIS A C 1
ATOM 1591 O O . HIS A 1 191 ? 12.615 -12.868 -1.806 1.00 37.12 191 HIS A O 1
ATOM 1597 N N . SER A 1 192 ? 13.256 -14.208 -0.124 1.00 41.41 192 SER A N 1
ATOM 1598 C CA . SER A 1 192 ? 11.974 -14.162 0.589 1.00 41.41 192 SER A CA 1
ATOM 1599 C C . SER A 1 192 ? 11.632 -12.689 0.849 1.00 41.41 192 SER A C 1
ATOM 1601 O O . SER A 1 192 ? 12.528 -11.964 1.305 1.00 41.41 192 SER A O 1
ATOM 1603 N N . PRO A 1 193 ? 10.400 -12.218 0.550 1.00 50.41 193 PRO A N 1
ATOM 1604 C CA . PRO A 1 193 ? 10.012 -10.861 0.914 1.00 50.41 193 PRO A CA 1
ATOM 1605 C C . PRO A 1 193 ? 10.408 -10.674 2.377 1.00 50.41 193 PRO A C 1
ATOM 1607 O O . PRO A 1 193 ? 10.153 -11.599 3.162 1.00 50.41 193 PRO A O 1
ATOM 1610 N N . PRO A 1 194 ? 11.096 -9.573 2.738 1.00 50.94 194 PRO A N 1
ATOM 1611 C CA . PRO A 1 194 ? 11.534 -9.381 4.110 1.00 50.94 194 PRO A CA 1
ATOM 1612 C C . PRO A 1 194 ? 10.324 -9.661 4.999 1.00 50.94 194 PRO A C 1
ATOM 1614 O O . PRO A 1 194 ? 9.236 -9.161 4.679 1.00 50.94 194 PRO A O 1
ATOM 1617 N N . PRO A 1 195 ? 10.454 -10.540 6.014 1.00 47.28 195 PRO A N 1
ATOM 1618 C CA . PRO A 1 195 ? 9.330 -10.875 6.868 1.00 47.28 195 PRO A CA 1
ATOM 1619 C C . PRO A 1 195 ? 8.740 -9.551 7.318 1.00 47.28 195 PRO A C 1
ATOM 1621 O O . PRO A 1 195 ? 9.473 -8.713 7.843 1.00 47.28 195 PRO A O 1
ATOM 1624 N N . LEU A 1 196 ? 7.464 -9.332 6.983 1.00 53.25 196 LEU A N 1
ATOM 1625 C CA . LEU A 1 196 ? 6.751 -8.093 7.259 1.00 53.25 196 LEU A CA 1
ATOM 1626 C C . LEU A 1 196 ? 6.840 -7.867 8.763 1.00 53.25 196 LEU A C 1
ATOM 1628 O O . LEU A 1 196 ? 6.046 -8.406 9.532 1.00 53.25 196 LEU A O 1
ATOM 1632 N N . LYS A 1 197 ? 7.845 -7.095 9.183 1.00 44.03 197 LYS A N 1
ATOM 1633 C CA . LYS A 1 197 ? 8.151 -6.882 10.597 1.00 44.03 197 LYS A CA 1
ATOM 1634 C C . LYS A 1 197 ? 6.976 -6.177 11.276 1.00 44.03 197 LYS A C 1
ATOM 1636 O O . LYS A 1 197 ? 6.837 -6.239 12.493 1.00 44.03 197 LYS A O 1
ATOM 1641 N N . HIS A 1 198 ? 6.106 -5.555 10.474 1.00 50.75 198 HIS A N 1
ATOM 1642 C CA . HIS A 1 198 ? 4.953 -4.767 10.882 1.00 50.75 198 HIS A CA 1
ATOM 1643 C C . HIS A 1 198 ? 3.686 -5.146 10.094 1.00 50.75 198 HIS A C 1
ATOM 1645 O O . HIS A 1 198 ? 3.015 -4.290 9.520 1.00 50.75 198 HIS A O 1
ATOM 1651 N N . VAL A 1 199 ? 3.300 -6.429 10.071 1.00 61.31 199 VAL A N 1
ATOM 1652 C CA . VAL A 1 199 ? 1.853 -6.701 9.986 1.00 61.31 199 VAL A CA 1
ATOM 1653 C C . VAL A 1 199 ? 1.247 -6.024 11.211 1.00 61.31 199 VAL A C 1
ATOM 1655 O O . VAL A 1 199 ? 1.650 -6.370 12.318 1.00 61.31 199 VAL A O 1
ATOM 1658 N N . LEU A 1 200 ? 0.365 -5.034 11.009 1.00 74.81 200 LEU A N 1
ATOM 1659 C CA . LEU A 1 200 ? -0.259 -4.239 12.076 1.00 74.81 200 LEU A CA 1
ATOM 1660 C C . LEU A 1 200 ? -0.570 -5.133 13.278 1.00 74.81 200 LEU A C 1
ATOM 1662 O O . LEU A 1 200 ? -1.436 -5.999 13.173 1.00 74.81 200 LEU A O 1
ATOM 1666 N N . SER A 1 201 ? 0.167 -4.975 14.375 1.00 84.25 201 SER A N 1
ATOM 1667 C CA . SER A 1 201 ? -0.108 -5.665 15.633 1.00 84.25 201 SER A CA 1
ATOM 1668 C C . SER A 1 201 ? -1.053 -4.803 16.469 1.00 84.25 201 SER A C 1
ATOM 1670 O O . SER A 1 201 ? -1.140 -3.594 16.224 1.00 84.25 201 SER A O 1
ATOM 1672 N N . PRO A 1 202 ? -1.770 -5.384 17.446 1.00 85.44 202 PRO A N 1
ATOM 1673 C CA . PRO A 1 202 ? -2.569 -4.589 18.372 1.00 85.44 202 PRO A CA 1
ATOM 1674 C C . PRO A 1 202 ? -1.741 -3.472 19.018 1.00 85.44 202 PRO A C 1
ATOM 1676 O O . PRO A 1 202 ? -2.155 -2.320 18.994 1.00 85.44 202 PRO A O 1
ATOM 1679 N N . LEU A 1 203 ? -0.509 -3.779 19.435 1.00 86.19 203 LEU A N 1
ATOM 1680 C CA . LEU A 1 203 ? 0.413 -2.800 20.012 1.00 86.19 203 LEU A CA 1
ATOM 1681 C C . LEU A 1 203 ? 0.690 -1.611 19.075 1.00 86.19 203 LEU A C 1
ATOM 1683 O O . LEU A 1 203 ? 0.564 -0.467 19.491 1.00 86.19 203 LEU A O 1
ATOM 1687 N N . VAL A 1 204 ? 0.999 -1.865 17.798 1.00 86.00 204 VAL A N 1
ATOM 1688 C CA . VAL A 1 204 ? 1.272 -0.792 16.820 1.00 86.00 204 VAL A CA 1
ATOM 1689 C C . VAL A 1 204 ? 0.032 0.079 16.585 1.00 86.00 204 VAL A C 1
ATOM 1691 O O . VAL A 1 204 ? 0.149 1.286 16.373 1.00 86.00 204 VAL A O 1
ATOM 1694 N N . MET A 1 205 ? -1.165 -0.517 16.602 1.00 89.44 205 MET A N 1
ATOM 1695 C CA . MET A 1 205 ? -2.410 0.243 16.488 1.00 89.44 205 MET A CA 1
ATOM 1696 C C . MET A 1 205 ? -2.641 1.110 17.729 1.00 89.44 205 MET A C 1
ATOM 1698 O O . MET A 1 205 ? -2.941 2.291 17.586 1.00 89.44 205 MET A O 1
ATOM 1702 N N . GLU A 1 206 ? -2.448 0.552 18.924 1.00 90.88 206 GLU A N 1
ATOM 1703 C CA . GLU A 1 206 ? -2.579 1.262 20.198 1.00 90.88 206 GLU A CA 1
ATOM 1704 C C . GLU A 1 206 ? -1.610 2.444 20.302 1.00 90.88 206 GLU A C 1
ATOM 1706 O O . GLU A 1 206 ? -2.035 3.558 20.600 1.00 90.88 206 GLU A O 1
ATOM 1711 N N . GLU A 1 207 ? -0.327 2.228 20.001 1.00 89.50 207 GLU A N 1
ATOM 1712 C CA . GLU A 1 207 ? 0.695 3.280 19.984 1.00 89.50 207 GLU A CA 1
ATOM 1713 C C . GLU A 1 207 ? 0.310 4.414 19.029 1.00 89.50 207 GLU A C 1
ATOM 1715 O O . GLU A 1 207 ? 0.411 5.589 19.382 1.00 89.50 207 GLU A O 1
ATOM 1720 N N . GLY A 1 208 ? -0.212 4.078 17.844 1.00 87.19 208 GLY A N 1
ATOM 1721 C CA . GLY A 1 208 ? -0.680 5.079 16.891 1.00 87.19 208 GLY A CA 1
ATOM 1722 C C . GLY A 1 208 ? -1.882 5.890 17.394 1.00 87.19 208 GLY A C 1
ATOM 1723 O O . GLY A 1 208 ? -1.967 7.088 17.122 1.00 87.19 208 GLY A O 1
ATOM 1724 N N . ILE A 1 209 ? -2.801 5.269 18.140 1.00 90.06 209 ILE A N 1
ATOM 1725 C CA . ILE A 1 209 ? -3.951 5.967 18.738 1.00 90.06 209 ILE A CA 1
ATOM 1726 C C . ILE A 1 209 ? -3.504 6.849 19.913 1.00 90.06 209 ILE A C 1
ATOM 1728 O O . ILE A 1 209 ? -3.966 7.984 20.022 1.00 90.06 209 ILE A O 1
ATOM 1732 N N . LYS A 1 210 ? -2.555 6.395 20.739 1.00 89.94 210 LYS A N 1
ATOM 1733 C CA . LYS A 1 210 ? -1.977 7.206 21.825 1.00 89.94 210 LYS A CA 1
ATOM 1734 C C . LYS A 1 210 ? -1.208 8.420 21.299 1.00 89.94 210 LYS A C 1
ATOM 1736 O O . LYS A 1 210 ? -1.421 9.529 21.776 1.00 89.94 210 LYS A O 1
ATOM 1741 N N . GLU A 1 211 ? -0.398 8.255 20.248 1.00 87.62 211 GLU A N 1
ATOM 1742 C CA . GLU A 1 211 ? 0.301 9.378 19.591 1.00 87.62 211 GLU A CA 1
ATOM 1743 C C . GLU A 1 211 ? -0.695 10.420 19.038 1.00 87.62 211 GLU A C 1
ATOM 1745 O O . GLU A 1 211 ? -0.408 11.622 18.976 1.00 87.62 211 GLU A O 1
ATOM 1750 N N . LEU A 1 212 ? -1.886 9.977 18.618 1.00 87.00 212 LEU A N 1
ATOM 1751 C CA . LEU A 1 212 ? -2.981 10.873 18.260 1.00 87.00 212 LEU A CA 1
ATOM 1752 C C . LEU A 1 212 ? -3.549 11.595 19.487 1.00 87.00 212 LEU A C 1
ATOM 1754 O O . LEU A 1 212 ? -3.674 12.816 19.441 1.00 87.00 212 LEU A O 1
ATOM 1758 N N . GLU A 1 213 ? -3.875 10.883 20.564 1.00 87.25 213 GLU A N 1
ATOM 1759 C CA . GLU A 1 213 ? -4.397 11.471 21.807 1.00 87.25 213 GLU A CA 1
ATOM 1760 C C . GLU A 1 213 ? -3.483 12.547 22.383 1.00 87.25 213 GLU A C 1
ATOM 1762 O O . GLU A 1 213 ? -3.950 13.643 22.701 1.00 87.25 213 GLU A O 1
ATOM 1767 N N . GLU A 1 214 ? -2.181 12.276 22.452 1.00 86.19 214 GLU A N 1
ATOM 1768 C CA . GLU A 1 214 ? -1.183 13.237 22.920 1.00 86.19 214 GLU A CA 1
ATOM 1769 C C . GLU A 1 214 ? -1.192 14.499 22.051 1.00 86.19 214 GLU A C 1
ATOM 1771 O O . GLU A 1 214 ? -1.242 15.620 22.557 1.00 86.19 214 GLU A O 1
ATOM 1776 N N . ARG A 1 215 ? -1.248 14.340 20.722 1.00 80.25 215 ARG A N 1
ATOM 1777 C CA . ARG A 1 215 ? -1.317 15.478 19.793 1.00 80.25 215 ARG A CA 1
ATOM 1778 C C . ARG A 1 215 ? -2.581 16.322 19.926 1.00 80.25 215 ARG A C 1
ATOM 1780 O O . ARG A 1 215 ? -2.538 17.504 19.581 1.00 80.25 215 ARG A O 1
ATOM 1787 N N . TYR A 1 216 ? -3.691 15.724 20.345 1.00 75.69 216 TYR A N 1
ATOM 1788 C CA . TYR A 1 216 ? -4.956 16.426 20.559 1.00 75.69 216 TYR A CA 1
ATOM 1789 C C . TYR A 1 216 ? -5.072 17.012 21.971 1.00 75.69 216 TYR A C 1
ATOM 1791 O O . TYR A 1 216 ? -5.734 18.028 22.122 1.00 75.69 216 TYR A O 1
ATOM 1799 N N . SER A 1 217 ? -4.403 16.426 22.967 1.00 71.06 217 SER A N 1
ATOM 1800 C CA . SER A 1 217 ? -4.377 16.924 24.352 1.00 71.06 217 SER A CA 1
ATOM 1801 C C . SER A 1 217 ? -3.439 18.120 24.549 1.00 71.06 217 SER A C 1
ATOM 1803 O O . SER A 1 217 ? -3.590 18.876 25.501 1.00 71.06 217 SER A O 1
ATOM 1805 N N . VAL A 1 218 ? -2.460 18.298 23.655 1.00 58.97 218 VAL A N 1
ATOM 1806 C CA . VAL A 1 218 ? -1.490 19.413 23.678 1.00 58.97 218 VAL A CA 1
ATOM 1807 C C . VAL A 1 218 ? -2.023 20.676 22.963 1.00 58.97 218 VAL A C 1
ATOM 1809 O O . VAL A 1 218 ? -1.332 21.693 22.902 1.00 58.97 218 VAL A O 1
ATOM 1812 N N . LYS A 1 219 ? -3.246 20.644 22.420 1.00 50.06 219 LYS A N 1
ATOM 1813 C CA . LYS A 1 219 ? -3.905 21.777 21.746 1.00 50.06 219 LYS A CA 1
ATOM 1814 C C . LYS A 1 219 ? -5.129 22.259 22.502 1.00 50.06 219 LYS A C 1
ATOM 1816 O O . LYS A 1 219 ? -5.355 23.486 22.448 1.00 50.06 219 LYS A O 1
#

Radius of gyration: 24.23 Å; chains: 1; bounding box: 62×44×68 Å

Organism: NCBI:txid2608793

Foldseek 3Di:
DPLPDLLVLLVVLLVLVVCLVVVPPDPDPVSLVSLVVSLVSLVSSLVSCVPPNLQCNLLSLLVNLLSCVVNVVLVSNLVSLLVSCVSVPPDPSNVLSVLSNVCSDVPVVPDQLVCCQCVPSPPNPVSVVVLVVLVVVLVCLVVCVVVCCVVPVVDPDDPVVSVVVSVVSVCVSCVSCVVVVCVPPPVPCPDDPPPSPPSPDSVNSVVRSVVVVVVVVVD

pLDDT: mean 79.11, std 15.28, range [34.75, 95.06]

Sequence (219 aa):
MDVGNPLLLLWDAYANYLKTEFSLGSKGEKYQEEVISIIRSLEKVDKLSKKHGKGIRPYVLYFLGCFYFKSKDIFAAKEKLEECIRLKSKSSIETSARELLGNIWNYQIRPPWWRWWLNSPFYRWHKRIGFIILSLSIFALLLLHPFISGWFPPLQINWSLYVFLIALLVAILISPNIERIGARDIEVSLHSPPPLKHVLSPLVMEEGIKELEERYSVK